Protein AF-A0A2P6JNN9-F1 (afdb_monomer_lite)

Structure (mmCIF, N/CA/C/O backbone):
data_AF-A0A2P6JNN9-F1
#
_entry.id   AF-A0A2P6JNN9-F1
#
loop_
_atom_site.group_PDB
_atom_site.id
_atom_site.type_symbol
_atom_site.label_atom_id
_atom_site.label_alt_id
_atom_site.label_comp_id
_atom_site.label_asym_id
_atom_site.label_entity_id
_atom_site.label_seq_id
_atom_site.pdbx_PDB_ins_code
_atom_site.Cartn_x
_atom_site.Cartn_y
_atom_site.Cartn_z
_atom_site.occupancy
_atom_site.B_iso_or_equiv
_atom_site.auth_seq_id
_atom_site.auth_comp_id
_atom_site.auth_asym_id
_atom_site.auth_atom_id
_atom_site.pdbx_PDB_model_num
ATOM 1 N N . MET A 1 1 ? -47.547 -8.391 40.149 1.00 33.44 1 MET A N 1
ATOM 2 C CA . MET A 1 1 ? -46.169 -7.853 40.088 1.00 33.44 1 MET A CA 1
ATOM 3 C C . MET A 1 1 ? -45.454 -8.478 38.900 1.00 33.44 1 MET A C 1
ATOM 5 O O . MET A 1 1 ? -45.162 -9.667 38.930 1.00 33.44 1 MET A O 1
ATOM 9 N N . ALA A 1 2 ? -45.255 -7.718 37.823 1.00 30.28 2 ALA A N 1
ATOM 10 C CA . ALA A 1 2 ? -44.566 -8.211 36.635 1.00 30.28 2 ALA A CA 1
ATOM 11 C C . ALA A 1 2 ? -43.059 -8.310 36.922 1.00 30.28 2 ALA A C 1
ATOM 13 O O . ALA A 1 2 ? -42.412 -7.308 37.224 1.00 30.28 2 ALA A O 1
ATOM 14 N N . LYS A 1 3 ? -42.498 -9.523 36.851 1.00 33.41 3 LYS A N 1
ATOM 15 C CA . LYS A 1 3 ? -41.046 -9.739 36.829 1.00 33.41 3 LYS A CA 1
ATOM 16 C C . LYS A 1 3 ? -40.495 -9.063 35.572 1.00 33.41 3 LYS A C 1
ATOM 18 O O . LYS A 1 3 ? -40.621 -9.603 34.477 1.00 33.41 3 LYS A O 1
ATOM 23 N N . SER A 1 4 ? -39.880 -7.894 35.734 1.00 34.44 4 SER A N 1
ATOM 24 C CA . SER A 1 4 ? -38.994 -7.295 34.734 1.00 34.44 4 SER A CA 1
ATOM 25 C C . SER A 1 4 ? -37.812 -8.245 34.526 1.00 34.44 4 SER A C 1
ATOM 27 O O . SER A 1 4 ? -36.807 -8.171 35.234 1.00 34.44 4 SER A O 1
ATOM 29 N N . SER A 1 5 ? -37.953 -9.181 33.589 1.00 34.19 5 SER A N 1
ATOM 30 C CA . SER A 1 5 ? -36.844 -9.976 33.074 1.00 34.19 5 SER A CA 1
ATOM 31 C C . SER A 1 5 ? -35.925 -9.024 32.310 1.00 34.19 5 SER A C 1
ATOM 33 O O . SER A 1 5 ? -36.151 -8.723 31.139 1.00 34.19 5 SER A O 1
ATOM 35 N N . SER A 1 6 ? -34.922 -8.469 32.992 1.00 41.97 6 SER A N 1
ATOM 36 C CA . SER A 1 6 ? -33.860 -7.735 32.317 1.00 41.97 6 SER A CA 1
ATOM 37 C C . SER A 1 6 ? -33.066 -8.751 31.500 1.00 41.97 6 SER A C 1
ATOM 39 O O . SER A 1 6 ? -32.291 -9.546 32.033 1.00 41.97 6 SER A O 1
ATOM 41 N N . ARG A 1 7 ? -33.288 -8.768 30.181 1.00 53.59 7 ARG A N 1
ATOM 42 C CA . ARG A 1 7 ? -32.424 -9.492 29.242 1.00 53.59 7 ARG A CA 1
ATOM 43 C C . ARG A 1 7 ? -31.004 -8.992 29.471 1.00 53.59 7 ARG A C 1
ATOM 45 O O . ARG A 1 7 ? -30.673 -7.854 29.147 1.00 53.59 7 ARG A O 1
ATOM 52 N N . SER A 1 8 ? -30.180 -9.813 30.108 1.00 59.59 8 SER A N 1
ATOM 53 C CA . SER A 1 8 ? -28.822 -9.417 30.432 1.00 59.59 8 SER A CA 1
ATOM 54 C C . SER A 1 8 ? -28.034 -9.362 29.114 1.00 59.59 8 SER A C 1
ATOM 56 O O . SER A 1 8 ? -27.819 -10.399 28.497 1.00 59.59 8 SER A O 1
ATOM 58 N N . ILE A 1 9 ? -27.653 -8.157 28.678 1.00 65.38 9 ILE A N 1
ATOM 59 C CA . ILE A 1 9 ? -26.865 -7.901 27.456 1.00 65.38 9 ILE A CA 1
ATOM 60 C C . ILE A 1 9 ? -25.624 -8.806 27.422 1.00 65.38 9 ILE A C 1
ATOM 62 O O . ILE A 1 9 ? -24.766 -8.651 28.272 1.00 65.38 9 ILE A O 1
ATOM 66 N N . THR A 1 10 ? -25.457 -9.737 26.494 1.00 75.19 10 THR A N 1
ATOM 67 C CA . THR A 1 10 ? -24.252 -10.593 26.493 1.00 75.19 10 THR A CA 1
ATOM 68 C C . THR A 1 10 ? -23.025 -9.855 25.943 1.00 75.19 10 THR A C 1
ATOM 70 O O . THR A 1 10 ? -23.150 -8.852 25.242 1.00 75.19 10 THR A O 1
ATOM 73 N N . THR A 1 11 ? -21.815 -10.343 26.236 1.00 70.69 11 THR A N 1
ATOM 74 C CA . THR A 1 11 ? -20.576 -9.803 25.640 1.00 70.69 11 THR A CA 1
ATOM 75 C C . THR A 1 11 ? -20.617 -9.872 24.113 1.00 70.69 11 THR A C 1
ATOM 77 O O . THR A 1 11 ? -20.179 -8.936 23.453 1.00 70.69 11 THR A O 1
ATOM 80 N N . ASP A 1 12 ? -21.199 -10.932 23.548 1.00 71.75 12 ASP A N 1
ATOM 81 C CA . ASP A 1 12 ? -21.342 -11.080 22.098 1.00 71.75 12 ASP A CA 1
ATOM 82 C C . ASP A 1 12 ? -22.319 -10.059 21.504 1.00 71.75 12 ASP A C 1
ATOM 84 O O . ASP A 1 12 ? -22.040 -9.510 20.445 1.00 71.75 12 ASP A O 1
ATOM 88 N N . GLN A 1 13 ? -23.396 -9.702 22.214 1.00 79.00 13 GLN A N 1
ATOM 89 C CA . GLN A 1 13 ? -24.282 -8.605 21.803 1.00 79.00 13 GLN A CA 1
ATOM 90 C C . GLN A 1 13 ? -23.580 -7.244 21.850 1.00 79.00 13 GLN A C 1
ATOM 92 O O . GLN A 1 13 ? -23.802 -6.411 20.976 1.00 79.00 13 GLN A O 1
ATOM 97 N N . VAL A 1 14 ? -22.713 -7.011 22.844 1.00 73.38 14 VAL A N 1
ATOM 98 C CA . VAL A 1 14 ? -21.871 -5.802 22.883 1.00 73.38 14 VAL A CA 1
ATOM 99 C C . VAL A 1 14 ? -20.899 -5.793 21.708 1.00 73.38 14 VAL A C 1
ATOM 101 O O . VAL A 1 14 ? -20.724 -4.754 21.087 1.00 73.38 14 VAL A O 1
ATOM 104 N N . LEU A 1 15 ? -20.274 -6.928 21.387 1.00 71.75 15 LEU A N 1
ATOM 105 C CA . LEU A 1 15 ? -19.343 -7.040 20.263 1.00 71.75 15 LEU A CA 1
ATOM 106 C C . LEU A 1 15 ? -20.030 -6.836 18.911 1.00 71.75 15 LEU A C 1
ATOM 108 O O . LEU A 1 15 ? -19.455 -6.169 18.054 1.00 71.75 15 LEU A O 1
ATOM 112 N N . ASP A 1 16 ? -21.242 -7.362 18.740 1.00 76.00 16 ASP A N 1
ATOM 113 C CA . ASP A 1 16 ? -22.047 -7.188 17.530 1.00 76.00 16 ASP A CA 1
ATOM 114 C C . ASP A 1 16 ? -22.515 -5.732 17.374 1.00 76.00 16 ASP A C 1
ATOM 116 O O . ASP A 1 16 ? -22.272 -5.097 16.347 1.00 76.00 16 ASP A O 1
ATOM 120 N N . ALA A 1 17 ? -23.046 -5.128 18.442 1.00 75.44 17 ALA A N 1
ATOM 121 C CA . ALA A 1 17 ? -23.410 -3.710 18.451 1.00 75.44 17 ALA A CA 1
ATOM 122 C C . ALA A 1 17 ? -22.192 -2.780 18.272 1.00 75.44 17 ALA A C 1
ATOM 124 O O . ALA A 1 17 ? -22.306 -1.696 17.702 1.00 75.44 17 ALA A O 1
ATOM 125 N N . ALA A 1 18 ? -21.013 -3.203 18.735 1.00 71.38 18 ALA A N 1
ATOM 126 C CA . ALA A 1 18 ? -19.758 -2.466 18.626 1.00 71.38 18 ALA A CA 1
ATOM 127 C C . ALA A 1 18 ? -18.887 -2.915 17.446 1.00 71.38 18 ALA A C 1
ATOM 129 O O . ALA A 1 18 ? -17.691 -2.605 17.426 1.00 71.38 18 ALA A O 1
ATOM 130 N N . LYS A 1 19 ? -19.437 -3.638 16.462 1.00 74.50 19 LYS A N 1
ATOM 131 C CA . LYS A 1 19 ? -18.677 -4.220 15.344 1.00 74.50 19 LYS A CA 1
ATOM 132 C C . LYS A 1 19 ? -17.782 -3.194 14.640 1.00 74.50 19 LYS A C 1
ATOM 134 O O . LYS A 1 19 ? -16.609 -3.485 14.406 1.00 74.50 19 LYS A O 1
ATOM 139 N N . TYR A 1 20 ? -18.290 -1.979 14.428 1.00 76.69 20 TYR A N 1
ATOM 140 C CA . TYR A 1 20 ? -17.591 -0.875 13.751 1.00 76.69 20 TYR A CA 1
ATOM 141 C C . TYR A 1 20 ? -16.754 0.036 14.661 1.00 76.69 20 TYR A C 1
ATOM 143 O O . TYR A 1 20 ? -16.040 0.898 14.163 1.00 76.69 20 TYR A O 1
ATOM 151 N N . LEU A 1 21 ? -16.835 -0.130 15.981 1.00 80.62 21 LEU A N 1
ATOM 152 C CA . LEU A 1 21 ? -16.037 0.649 16.934 1.00 80.62 21 LEU A CA 1
ATOM 153 C C . LEU A 1 21 ? -14.609 0.101 17.021 1.00 80.62 21 LEU A C 1
ATOM 155 O O . LEU A 1 21 ? -14.387 -1.032 16.643 1.00 80.62 21 LEU A O 1
ATOM 159 N N . SER A 1 22 ? -13.637 0.832 17.543 1.00 83.19 22 SER A N 1
ATOM 160 C CA . SER A 1 22 ? -12.294 0.316 17.861 1.00 83.19 22 SER A CA 1
ATOM 161 C C . SER A 1 22 ? -12.178 -0.092 19.336 1.00 83.19 22 SER A C 1
ATOM 163 O O . SER A 1 22 ? -13.051 0.214 20.158 1.00 83.19 22 SER A O 1
ATOM 165 N N . SER A 1 23 ? -11.080 -0.745 19.729 1.00 87.00 23 SER A N 1
ATOM 166 C CA . SER A 1 23 ? -10.766 -0.934 21.156 1.00 87.00 23 SER A CA 1
ATOM 167 C C . SER A 1 23 ? -10.636 0.399 21.916 1.00 87.00 23 SER A C 1
ATOM 169 O O . SER A 1 23 ? -10.962 0.470 23.106 1.00 87.00 23 SER A O 1
ATOM 171 N N . GLN A 1 24 ? -10.239 1.482 21.240 1.00 85.31 24 GLN A N 1
ATOM 172 C CA . GLN A 1 24 ? -10.168 2.825 21.818 1.00 85.31 24 GLN A CA 1
ATOM 173 C C . GLN A 1 24 ? -11.561 3.419 22.079 1.00 85.31 24 GLN A C 1
ATOM 175 O O . GLN A 1 24 ? -11.790 3.996 23.146 1.00 85.31 24 GLN A O 1
ATOM 180 N N . ASP A 1 25 ? -12.513 3.216 21.172 1.00 86.62 25 ASP A N 1
ATOM 181 C CA . ASP A 1 25 ? -13.902 3.648 21.368 1.00 86.62 25 ASP A CA 1
ATOM 182 C C . ASP A 1 25 ? -14.547 2.912 22.547 1.00 86.62 25 ASP A C 1
ATOM 184 O O . ASP A 1 25 ? -15.162 3.529 23.422 1.00 86.62 25 ASP A O 1
ATOM 188 N N . LEU A 1 26 ? -14.313 1.599 22.647 1.00 87.81 26 LEU A N 1
ATOM 189 C CA . LEU A 1 26 ? -14.768 0.794 23.782 1.00 87.81 26 LEU A CA 1
ATOM 190 C C . LEU A 1 26 ? -14.141 1.252 25.105 1.00 87.81 26 LEU A C 1
ATOM 192 O O . LEU A 1 26 ? -14.814 1.259 26.136 1.00 87.81 26 LEU A O 1
ATOM 196 N N . ARG A 1 27 ? -12.879 1.700 25.093 1.00 89.12 27 ARG A N 1
ATOM 197 C CA . ARG A 1 27 ? -12.225 2.302 26.266 1.00 89.12 27 ARG A CA 1
ATOM 198 C C . ARG A 1 27 ? -12.903 3.608 26.692 1.00 89.12 27 ARG A C 1
ATOM 200 O O . ARG A 1 27 ? -13.081 3.829 27.890 1.00 89.12 27 ARG A O 1
ATOM 207 N N . SER A 1 28 ? -13.301 4.451 25.740 1.00 88.12 28 SER A N 1
ATOM 208 C CA . SER A 1 28 ? -14.052 5.683 26.019 1.00 88.12 28 SER A CA 1
ATOM 209 C C . SER A 1 28 ? -15.414 5.375 26.655 1.00 88.12 28 SER A C 1
ATOM 211 O O . SER A 1 28 ? -15.760 5.941 27.695 1.00 88.12 28 SER A O 1
ATOM 213 N N . MET A 1 29 ? -16.149 4.400 26.106 1.00 87.94 29 MET A N 1
ATOM 214 C CA . MET A 1 29 ? -17.422 3.934 26.675 1.00 87.94 29 MET A CA 1
ATOM 215 C C . MET A 1 29 ? -17.249 3.359 28.087 1.00 87.94 29 MET A C 1
ATOM 217 O O . MET A 1 29 ? -18.005 3.718 28.991 1.00 87.94 29 MET A O 1
ATOM 221 N N . GLN A 1 30 ? -16.218 2.534 28.300 1.00 91.19 30 GLN A N 1
ATOM 222 C CA . GLN A 1 30 ? -15.873 1.986 29.615 1.00 91.19 30 GLN A CA 1
ATOM 223 C C . GLN A 1 30 ? -15.619 3.103 30.642 1.00 91.19 30 GLN A C 1
ATOM 225 O O . GLN A 1 30 ? -16.099 3.043 31.775 1.00 91.19 30 GLN A O 1
ATOM 230 N N . SER A 1 31 ? -14.886 4.153 30.253 1.00 91.38 31 SER A N 1
ATOM 231 C CA . SER A 1 31 ? -14.606 5.291 31.135 1.00 91.38 31 SER A CA 1
ATOM 232 C C . SER A 1 31 ? -15.885 6.011 31.559 1.00 91.38 31 SER A C 1
ATOM 234 O O . SER A 1 31 ? -16.052 6.300 32.741 1.00 91.38 31 SER A O 1
ATOM 236 N N . ARG A 1 32 ? -16.806 6.266 30.618 1.00 90.62 32 ARG A N 1
ATOM 237 C CA . ARG A 1 32 ? -18.088 6.929 30.909 1.00 90.62 32 ARG A CA 1
ATOM 238 C C . ARG A 1 32 ? -18.934 6.106 31.874 1.00 90.62 32 ARG A C 1
ATOM 240 O O . ARG A 1 32 ? -19.372 6.633 32.888 1.00 90.62 32 ARG A O 1
ATOM 247 N N . LEU A 1 33 ? -19.088 4.808 31.612 1.00 90.38 33 LEU A N 1
ATOM 248 C CA . LEU A 1 33 ? -19.858 3.913 32.482 1.00 90.38 33 LEU A CA 1
ATOM 249 C C . LEU A 1 33 ? -19.239 3.780 33.872 1.00 90.38 33 LEU A C 1
ATOM 251 O O . LEU A 1 33 ? -19.961 3.749 34.863 1.00 90.38 33 LEU A O 1
ATOM 255 N N . THR A 1 34 ? -17.909 3.757 33.962 1.00 91.50 34 THR A N 1
ATOM 256 C CA . THR A 1 34 ? -17.210 3.749 35.253 1.00 91.50 34 THR A CA 1
ATOM 257 C C . THR A 1 34 ? -17.521 5.012 36.060 1.00 91.50 34 THR A C 1
ATOM 259 O O . THR A 1 34 ? -17.803 4.916 37.253 1.00 91.50 34 THR A O 1
ATOM 262 N N . THR A 1 35 ? -17.498 6.190 35.429 1.00 93.19 35 THR A N 1
ATOM 263 C CA . THR A 1 35 ? -17.861 7.454 36.086 1.00 93.19 35 THR A CA 1
ATOM 264 C C . THR A 1 35 ? -19.328 7.459 36.508 1.00 93.19 35 THR A C 1
ATOM 266 O O . THR A 1 35 ? -19.614 7.701 37.676 1.00 93.19 35 THR A O 1
ATOM 269 N N . THR A 1 36 ? -20.247 7.091 35.612 1.00 90.62 36 THR A N 1
ATOM 270 C CA . THR A 1 36 ? -21.686 7.042 35.911 1.00 90.62 36 THR A CA 1
ATOM 271 C C . THR A 1 36 ? -22.008 6.070 37.047 1.00 90.62 36 THR A C 1
ATOM 273 O O . THR A 1 36 ? -22.783 6.406 37.938 1.00 90.62 36 THR A O 1
ATOM 276 N N . GLY A 1 37 ? -21.392 4.884 37.068 1.00 89.75 37 GLY A N 1
ATOM 277 C CA . GLY A 1 37 ? -21.564 3.922 38.158 1.00 89.75 37 GLY A CA 1
ATOM 278 C C . GLY A 1 37 ? -21.127 4.503 39.505 1.00 89.75 37 GLY A C 1
ATOM 279 O O . GLY A 1 37 ? -21.865 4.410 40.484 1.00 89.75 37 GLY A O 1
ATOM 280 N N . LYS A 1 38 ? -19.969 5.180 39.540 1.00 88.81 38 LYS A N 1
ATOM 281 C CA . LYS A 1 38 ? -19.472 5.867 40.744 1.00 88.81 38 LYS A CA 1
ATOM 282 C C . LYS A 1 38 ? -20.388 7.005 41.190 1.00 88.81 38 LYS A C 1
ATOM 284 O O . LYS A 1 38 ? -20.625 7.150 42.384 1.00 88.81 38 LYS A O 1
ATOM 289 N N . GLU A 1 39 ? -20.897 7.808 40.260 1.00 90.06 39 GLU A N 1
ATOM 290 C CA . GLU A 1 39 ? -21.805 8.918 40.564 1.00 90.06 39 GLU A CA 1
ATOM 291 C C . GLU A 1 39 ? -23.139 8.424 41.131 1.00 90.06 39 GLU A C 1
ATOM 293 O O . GLU A 1 39 ? -23.599 8.960 42.137 1.00 90.06 39 GLU A O 1
ATOM 298 N N . LEU A 1 40 ? -23.718 7.359 40.565 1.00 88.06 40 LEU A N 1
ATOM 299 C CA . LEU A 1 40 ? -24.948 6.741 41.074 1.00 88.06 40 LEU A CA 1
ATOM 300 C C . LEU A 1 40 ? -24.767 6.173 42.488 1.00 88.06 40 LEU A C 1
ATOM 302 O O . LEU A 1 40 ? -25.602 6.422 43.359 1.00 88.06 40 LEU A O 1
ATOM 306 N N . SER A 1 41 ? -23.657 5.473 42.746 1.00 85.62 41 SER A N 1
ATOM 307 C CA . SER A 1 41 ? -23.311 5.011 44.097 1.00 85.62 41 SER A CA 1
ATOM 308 C C . SER A 1 41 ? -23.129 6.184 45.065 1.00 85.62 41 SER A C 1
ATOM 310 O O . SER A 1 41 ? -23.685 6.179 46.161 1.00 85.62 41 SER A O 1
ATOM 312 N N . LYS A 1 42 ? -22.430 7.243 44.642 1.00 86.94 42 LYS A N 1
ATOM 313 C CA . LYS A 1 42 ? -22.202 8.440 45.464 1.00 86.94 42 LYS A CA 1
ATOM 314 C C . LYS A 1 42 ? -23.499 9.190 45.782 1.00 86.94 42 LYS A C 1
ATOM 316 O O . LYS A 1 42 ? -23.645 9.704 46.891 1.00 86.94 42 LYS A O 1
ATOM 321 N N . LEU A 1 43 ? -24.450 9.249 44.848 1.00 84.62 43 LEU A N 1
ATOM 322 C CA . LEU A 1 43 ? -25.774 9.830 45.090 1.00 84.62 43 LEU A CA 1
ATOM 323 C C . LEU A 1 43 ? -26.536 9.057 46.172 1.00 84.62 43 LEU A C 1
ATOM 325 O O . LEU A 1 43 ? -27.147 9.693 47.032 1.00 84.62 43 LEU A O 1
ATOM 329 N N . ALA A 1 44 ? -26.434 7.724 46.171 1.00 79.69 44 ALA A N 1
ATOM 330 C CA . ALA A 1 44 ? -27.059 6.861 47.171 1.00 79.69 44 ALA A CA 1
ATOM 331 C C . ALA A 1 44 ? -26.383 6.931 48.555 1.00 79.69 44 ALA A C 1
ATOM 333 O O . ALA A 1 44 ? -27.064 6.795 49.570 1.00 79.69 44 ALA A O 1
ATOM 334 N N . GLU A 1 45 ? -25.063 7.141 48.612 1.00 78.00 45 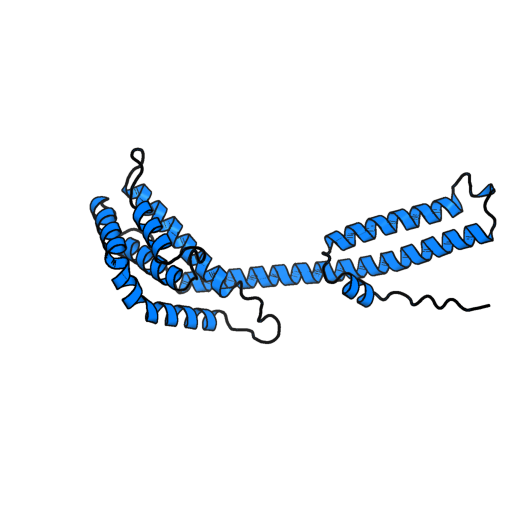GLU A N 1
ATOM 335 C CA . GLU A 1 45 ? -24.276 6.996 49.848 1.00 78.00 45 GLU A CA 1
ATOM 336 C C . GLU A 1 45 ? -23.859 8.325 50.496 1.00 78.00 45 GLU A C 1
ATOM 338 O O . GLU A 1 45 ? -23.869 8.445 51.720 1.00 78.00 45 GLU A O 1
ATOM 343 N N . THR A 1 46 ? -23.487 9.340 49.713 1.00 68.81 46 THR A N 1
ATOM 344 C CA . THR A 1 46 ? -22.673 10.469 50.214 1.00 68.81 46 THR A CA 1
ATOM 345 C C . THR A 1 46 ? -23.253 11.854 49.927 1.00 68.81 46 THR A C 1
ATOM 347 O O . THR A 1 46 ? -22.671 12.859 50.331 1.00 68.81 46 THR A O 1
ATOM 350 N N . SER A 1 47 ? -24.373 11.952 49.211 1.00 63.00 47 SER A N 1
ATOM 351 C CA . SER A 1 47 ? -24.947 13.249 48.840 1.00 63.00 47 SER A CA 1
ATOM 352 C C . SER A 1 47 ? -25.727 13.897 49.996 1.00 63.00 47 SER A C 1
ATOM 354 O O . SER A 1 47 ? -26.318 13.212 50.831 1.00 63.00 47 SER A O 1
ATOM 356 N N . SER A 1 48 ? -25.801 15.232 50.018 1.00 67.88 48 SER A N 1
ATOM 357 C CA . SER A 1 48 ? -26.743 15.993 50.861 1.00 67.88 48 SER A CA 1
ATOM 358 C C . SER A 1 48 ? -28.205 15.564 50.647 1.00 67.88 48 SER A C 1
ATOM 360 O O . SER A 1 48 ? -29.034 15.729 51.541 1.00 67.88 48 SER A O 1
ATOM 362 N N . LEU A 1 49 ? -28.496 14.940 49.500 1.00 65.81 49 LEU A N 1
ATOM 363 C CA . LEU A 1 49 ? -29.786 14.353 49.141 1.00 65.81 49 LEU A CA 1
ATOM 364 C C . LEU A 1 49 ? -30.043 12.994 49.815 1.00 65.81 49 LEU A C 1
ATOM 366 O O . LEU A 1 49 ? -31.196 12.607 49.936 1.00 65.81 49 LEU A O 1
ATOM 370 N N . ASN A 1 50 ? -29.031 12.283 50.331 1.00 68.75 50 ASN A N 1
ATOM 371 C CA . ASN A 1 50 ? -29.206 10.981 51.003 1.00 68.75 50 ASN A CA 1
ATOM 372 C C . ASN A 1 50 ? -30.197 11.059 52.190 1.00 68.75 50 ASN A C 1
ATOM 374 O O . ASN A 1 50 ? -30.921 10.108 52.477 1.00 68.75 50 ASN A O 1
ATOM 378 N N . ARG A 1 51 ? -30.282 12.215 52.863 1.00 71.94 51 ARG A N 1
ATOM 379 C CA . ARG A 1 51 ? -31.256 12.459 53.945 1.00 71.94 51 ARG A CA 1
ATOM 380 C C . ARG A 1 51 ? -32.685 12.719 53.452 1.00 71.94 51 ARG A C 1
ATOM 382 O O . ARG A 1 51 ? -33.609 12.610 54.245 1.00 71.94 51 ARG A O 1
ATOM 389 N N . LEU A 1 52 ? -32.844 13.076 52.179 1.00 79.06 52 LEU A N 1
ATOM 390 C CA . LEU A 1 52 ? -34.124 13.387 51.536 1.00 79.06 52 LEU A CA 1
ATOM 391 C C . LEU A 1 52 ? -34.684 12.201 50.742 1.00 79.06 52 LEU A C 1
ATOM 393 O O . LEU A 1 52 ? -35.873 12.175 50.451 1.00 79.06 52 LEU A O 1
ATOM 397 N N . LEU A 1 53 ? -33.834 11.228 50.405 1.00 80.19 53 LEU A N 1
ATOM 398 C CA . LEU A 1 53 ? -34.227 10.023 49.687 1.00 80.19 53 LEU A CA 1
ATOM 399 C C . LEU A 1 53 ? -34.792 8.971 50.647 1.00 80.19 53 LEU A C 1
ATOM 401 O O . LEU A 1 53 ? -34.190 8.643 51.676 1.00 80.19 53 LEU A O 1
ATOM 405 N N . SER A 1 54 ? -35.913 8.381 50.255 1.00 84.31 54 SER A N 1
ATOM 406 C CA . SER A 1 54 ? -36.464 7.173 50.857 1.00 84.31 54 SER A CA 1
ATOM 407 C C . SER A 1 54 ? -35.526 5.975 50.664 1.00 84.31 54 SER A C 1
ATOM 409 O O . SER A 1 54 ? -34.659 5.942 49.785 1.00 84.31 54 SER A O 1
ATOM 411 N N . ASN A 1 55 ? -35.717 4.936 51.478 1.00 83.56 55 ASN A N 1
ATOM 412 C CA . ASN A 1 55 ? -34.957 3.691 51.337 1.00 83.56 55 ASN A CA 1
ATOM 413 C C . ASN A 1 55 ? -35.178 3.028 49.966 1.00 83.56 55 ASN A C 1
ATOM 415 O O . ASN A 1 55 ? -34.266 2.394 49.435 1.00 83.56 55 ASN A O 1
ATOM 419 N N . GLU A 1 56 ? -36.361 3.201 49.373 1.00 85.62 56 GLU A N 1
ATOM 420 C CA . GLU A 1 56 ? -36.677 2.665 48.051 1.00 85.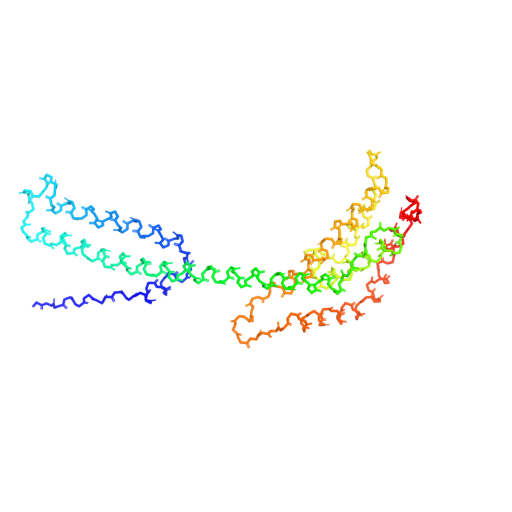62 56 GLU A CA 1
ATOM 421 C C . GLU A 1 56 ? -35.899 3.389 46.943 1.00 85.62 56 GLU A C 1
ATOM 423 O O . GLU A 1 56 ? -35.290 2.734 46.095 1.00 85.62 56 GLU A O 1
ATOM 428 N N . GLU A 1 57 ? -35.811 4.721 46.991 1.00 84.25 57 GLU A N 1
ATOM 429 C CA . GLU A 1 57 ? -35.030 5.509 46.027 1.00 84.25 57 GLU A CA 1
ATOM 430 C C . GLU A 1 57 ? -33.529 5.192 46.105 1.00 84.25 57 GLU A C 1
ATOM 432 O O . GLU A 1 57 ? -32.869 5.039 45.073 1.00 84.25 57 GLU A O 1
ATOM 437 N N . LYS A 1 58 ? -32.987 4.986 47.314 1.00 83.75 58 LYS A N 1
ATOM 438 C CA . LYS A 1 58 ? -31.594 4.533 47.500 1.00 83.75 58 LYS A CA 1
ATOM 439 C C . LYS A 1 58 ? -31.358 3.162 46.875 1.00 83.75 58 LYS A C 1
ATOM 441 O O . LYS A 1 58 ? -30.377 2.972 46.156 1.00 83.75 58 LYS A O 1
ATOM 446 N N . ALA A 1 59 ? -32.279 2.222 47.089 1.00 85.12 59 ALA A N 1
ATOM 447 C CA . ALA A 1 59 ? -32.204 0.895 46.490 1.00 85.12 59 ALA A CA 1
ATOM 448 C C . ALA A 1 59 ? -32.323 0.941 44.954 1.00 85.12 59 ALA A C 1
ATOM 450 O O . ALA A 1 59 ? -31.729 0.116 44.259 1.00 85.12 59 ALA A O 1
ATOM 451 N N . VAL A 1 60 ? -33.071 1.895 44.387 1.00 89.25 60 VAL A N 1
ATOM 452 C CA . VAL A 1 60 ? -33.114 2.122 42.931 1.00 89.25 60 VAL A CA 1
ATOM 453 C C . VAL A 1 60 ? -31.768 2.633 42.414 1.00 89.25 60 VAL A C 1
ATOM 455 O O . VAL A 1 60 ? -31.247 2.052 41.463 1.00 89.25 60 VAL A O 1
ATOM 458 N N . LEU A 1 61 ? -31.165 3.642 43.051 1.00 87.50 61 LEU A N 1
ATOM 459 C CA . LEU A 1 61 ? -29.854 4.177 42.652 1.00 87.50 61 LEU A CA 1
ATOM 460 C C . LEU A 1 61 ? -28.745 3.119 42.727 1.00 87.50 61 LEU A C 1
ATOM 462 O O . LEU A 1 61 ? -27.953 2.984 41.794 1.00 87.50 61 LEU A O 1
ATOM 466 N N . GLN A 1 62 ? -28.729 2.309 43.788 1.00 86.31 62 GLN A N 1
ATOM 467 C CA . GLN A 1 62 ? -27.776 1.206 43.937 1.00 86.31 62 GLN A CA 1
ATOM 468 C C . GLN A 1 62 ? -27.981 0.115 42.879 1.00 86.31 62 GLN A C 1
ATOM 470 O O . GLN A 1 62 ? -27.012 -0.369 42.291 1.00 86.31 62 GLN A O 1
ATOM 475 N N . ARG A 1 63 ? -29.236 -0.250 42.574 1.00 86.50 63 ARG A N 1
ATOM 476 C CA . ARG A 1 63 ? -29.535 -1.191 41.482 1.00 86.50 63 ARG A CA 1
ATOM 477 C C . ARG A 1 63 ? -29.105 -0.633 40.128 1.00 86.50 63 ARG A C 1
ATOM 479 O O . ARG A 1 63 ? -28.504 -1.368 39.349 1.00 86.50 63 ARG A O 1
ATOM 486 N N . ALA A 1 64 ? -29.348 0.650 39.862 1.00 86.12 64 ALA A N 1
ATOM 487 C CA . ALA A 1 64 ? -28.903 1.311 38.638 1.00 86.12 64 ALA A CA 1
ATOM 488 C C . ALA A 1 64 ? -27.370 1.293 38.513 1.00 86.12 64 ALA A C 1
ATOM 490 O O . ALA A 1 64 ? -26.852 0.903 37.466 1.00 86.12 64 ALA A O 1
ATOM 491 N N . ALA A 1 65 ? -26.642 1.604 39.592 1.00 87.81 65 ALA A N 1
ATOM 492 C CA . ALA A 1 65 ? -25.184 1.483 39.636 1.00 87.81 65 ALA A CA 1
ATOM 493 C C . ALA A 1 65 ? -24.720 0.041 39.349 1.00 87.81 65 ALA A C 1
ATOM 495 O O . ALA A 1 65 ? -23.801 -0.171 38.558 1.00 87.81 65 ALA A O 1
ATOM 496 N N . GLY A 1 66 ? -25.394 -0.965 39.919 1.00 86.25 66 GLY A N 1
ATOM 497 C CA . GLY A 1 66 ? -25.120 -2.384 39.662 1.00 86.25 66 GLY A CA 1
ATOM 498 C C . GLY A 1 66 ? -25.312 -2.792 38.196 1.00 86.25 66 GLY A C 1
ATOM 499 O O . GLY A 1 66 ? -24.470 -3.494 37.628 1.00 86.25 66 GLY A O 1
ATOM 500 N N . VAL A 1 67 ? -26.378 -2.308 37.548 1.00 85.88 67 VAL A N 1
ATOM 501 C CA . VAL A 1 67 ? -26.620 -2.522 36.110 1.00 85.88 67 VAL A CA 1
ATOM 502 C C . VAL A 1 67 ? -25.513 -1.872 35.280 1.00 85.88 67 VAL A C 1
ATOM 504 O O . VAL A 1 67 ? -24.934 -2.534 34.417 1.00 85.88 67 VAL A O 1
ATOM 507 N N . VAL A 1 68 ? -25.166 -0.614 35.570 1.00 87.12 68 VAL A N 1
ATOM 508 C CA . VAL A 1 68 ? -24.088 0.114 34.879 1.00 87.12 68 VAL A CA 1
ATOM 509 C C . VAL A 1 68 ? -22.754 -0.622 35.015 1.00 87.12 68 VAL A C 1
ATOM 511 O O . VAL A 1 68 ? -22.071 -0.836 34.014 1.00 87.12 68 VAL A O 1
ATOM 514 N N . ASN A 1 69 ? -22.412 -1.093 36.215 1.00 86.50 69 ASN A N 1
ATOM 515 C CA . ASN A 1 69 ? -21.185 -1.852 36.461 1.00 86.50 69 ASN A CA 1
ATOM 516 C C . ASN A 1 69 ? -21.168 -3.199 35.718 1.00 86.50 69 ASN A C 1
ATOM 518 O O . ASN A 1 69 ? -20.134 -3.592 35.178 1.00 86.50 69 ASN A O 1
ATOM 522 N N . THR A 1 70 ? -22.314 -3.877 35.620 1.00 86.19 70 THR A N 1
ATOM 523 C CA . THR A 1 70 ? -22.444 -5.134 34.861 1.00 86.19 70 THR A CA 1
ATOM 524 C C . THR A 1 70 ? -22.217 -4.913 33.364 1.00 86.19 70 THR A C 1
ATOM 526 O O . THR A 1 70 ? -21.494 -5.673 32.717 1.00 86.19 70 THR A O 1
ATOM 529 N N . VAL A 1 71 ? -22.799 -3.851 32.799 1.00 85.25 71 VAL A N 1
ATOM 530 C CA . VAL A 1 71 ? -22.577 -3.467 31.394 1.00 85.25 71 VAL A CA 1
ATOM 531 C C . VAL A 1 71 ? -21.119 -3.053 31.170 1.00 85.25 71 VAL A C 1
ATOM 533 O O . VAL A 1 71 ? -20.509 -3.457 30.180 1.00 85.25 71 VAL A O 1
ATOM 536 N N . ASN A 1 72 ? -20.526 -2.326 32.120 1.00 87.81 72 ASN A N 1
ATOM 537 C CA . ASN A 1 72 ? -19.125 -1.914 32.072 1.00 87.81 72 ASN A CA 1
ATOM 538 C C . ASN A 1 72 ? -18.163 -3.112 32.020 1.00 87.81 72 ASN A C 1
ATOM 540 O O . ASN A 1 72 ? -17.243 -3.124 31.204 1.00 87.81 72 ASN A O 1
ATOM 544 N N . ALA A 1 73 ? -18.397 -4.151 32.830 1.00 86.31 73 ALA A N 1
ATOM 545 C CA . ALA A 1 73 ? -17.593 -5.375 32.809 1.00 86.31 73 ALA A CA 1
ATOM 546 C C . ALA A 1 73 ? -17.643 -6.081 31.441 1.00 86.31 73 ALA A C 1
ATOM 548 O O . ALA A 1 73 ? -16.628 -6.554 30.932 1.00 86.31 73 ALA A O 1
ATOM 549 N N . ARG A 1 74 ? -18.811 -6.094 30.789 1.00 84.62 74 ARG A N 1
ATOM 550 C CA . ARG A 1 74 ? -18.988 -6.690 29.454 1.00 84.62 74 ARG A CA 1
ATOM 551 C C . ARG A 1 74 ? -18.282 -5.889 28.365 1.00 84.62 74 ARG A C 1
ATOM 553 O O . ARG A 1 74 ? -17.639 -6.476 27.500 1.00 84.62 74 ARG A O 1
ATOM 560 N N . ILE A 1 75 ? -18.333 -4.560 28.445 1.00 86.44 75 ILE A N 1
ATOM 561 C CA . ILE A 1 75 ? -17.560 -3.678 27.561 1.00 86.44 75 ILE A CA 1
ATOM 562 C C . ILE A 1 75 ? -16.056 -3.851 27.788 1.00 86.44 75 ILE A C 1
ATOM 564 O O . ILE A 1 75 ? -15.303 -3.861 26.818 1.00 86.44 75 ILE A O 1
ATOM 568 N N . ALA A 1 76 ? -15.606 -4.055 29.030 1.00 87.44 76 ALA A N 1
ATOM 569 C CA . ALA A 1 76 ? -14.203 -4.341 29.319 1.00 87.44 76 ALA A CA 1
ATOM 570 C C . ALA A 1 76 ? -13.736 -5.641 28.638 1.00 87.44 76 ALA A C 1
ATOM 572 O O . ALA A 1 76 ? -12.717 -5.628 27.946 1.00 87.44 76 ALA A O 1
ATOM 573 N N . HIS A 1 77 ? -14.518 -6.721 28.732 1.00 86.88 77 HIS A N 1
ATOM 574 C CA . HIS A 1 77 ? -14.226 -7.969 28.019 1.00 86.88 77 HIS A CA 1
ATOM 575 C C . HIS A 1 77 ? -14.258 -7.806 26.493 1.00 86.88 77 HIS A C 1
ATOM 577 O O . HIS A 1 77 ? -13.368 -8.302 25.797 1.00 86.88 77 HIS A O 1
ATOM 583 N N . ALA A 1 78 ? -15.252 -7.090 25.959 1.00 84.19 78 ALA A N 1
ATOM 584 C CA . ALA A 1 78 ? -15.344 -6.808 24.529 1.00 84.19 78 ALA A CA 1
ATOM 585 C C . ALA A 1 78 ? -14.120 -6.020 24.033 1.00 84.19 78 ALA A C 1
ATOM 587 O O . ALA A 1 78 ? -13.532 -6.368 23.011 1.00 84.19 78 ALA A O 1
ATOM 588 N N . LYS A 1 79 ? -13.685 -5.012 24.798 1.00 90.06 79 LYS A N 1
ATOM 589 C CA . LYS A 1 79 ? -12.483 -4.214 24.533 1.00 90.06 79 LYS A CA 1
ATOM 590 C C . LYS A 1 79 ? -11.230 -5.083 24.482 1.00 90.06 79 LYS A C 1
ATOM 592 O O . LYS A 1 79 ? -10.454 -4.950 23.544 1.00 90.06 79 LYS A O 1
ATOM 597 N N . GLU A 1 80 ? -11.028 -5.971 25.453 1.00 90.50 80 GLU A N 1
ATOM 598 C CA . GLU A 1 80 ? -9.856 -6.860 25.496 1.00 90.50 80 GLU A CA 1
ATOM 599 C C . GLU A 1 80 ? -9.821 -7.847 24.328 1.00 90.50 80 GLU A C 1
ATOM 601 O O . GLU A 1 80 ? -8.762 -8.094 23.750 1.00 90.50 80 GLU A O 1
ATOM 606 N N . LYS A 1 81 ? -10.972 -8.423 23.957 1.00 88.75 81 LYS A N 1
ATOM 607 C CA . LYS A 1 81 ? -11.071 -9.275 22.764 1.00 88.75 81 LYS A CA 1
ATOM 608 C C . LYS A 1 81 ? -10.745 -8.470 21.506 1.00 88.75 81 LYS A C 1
ATOM 610 O O . LYS A 1 81 ? -9.878 -8.868 20.737 1.00 88.75 81 LYS A O 1
ATOM 615 N N . LYS A 1 82 ? -11.344 -7.287 21.369 1.00 85.06 82 LYS A N 1
ATOM 616 C CA . LYS A 1 82 ? -11.140 -6.406 20.221 1.00 85.06 82 LYS A CA 1
ATOM 617 C C . LYS A 1 82 ? -9.696 -5.934 20.077 1.00 85.06 82 LYS A C 1
ATOM 619 O O . LYS A 1 82 ? -9.144 -6.008 18.990 1.00 85.06 82 LYS A O 1
ATOM 624 N N . GLN A 1 83 ? -9.056 -5.546 21.176 1.00 90.19 83 GLN A N 1
ATOM 625 C CA . GLN A 1 83 ? -7.646 -5.160 21.191 1.00 90.19 83 GLN A CA 1
ATOM 626 C C . GLN A 1 83 ? -6.734 -6.310 20.737 1.00 90.19 83 GLN A C 1
ATOM 628 O O . GLN A 1 83 ? -5.775 -6.090 19.998 1.00 90.19 83 GLN A O 1
ATOM 633 N N . ARG A 1 84 ? -7.017 -7.548 21.168 1.00 88.12 84 ARG A N 1
ATOM 634 C CA . ARG A 1 84 ? -6.266 -8.731 20.719 1.00 88.12 84 ARG A CA 1
ATOM 635 C C . ARG A 1 84 ? -6.472 -9.001 19.232 1.00 88.12 84 ARG A C 1
ATOM 637 O O . ARG A 1 84 ? -5.493 -9.269 18.540 1.00 88.12 84 ARG A O 1
ATOM 644 N N . ASP A 1 85 ? -7.706 -8.896 18.750 1.00 85.19 85 ASP A N 1
ATOM 645 C CA . ASP A 1 85 ? -8.034 -9.108 17.340 1.00 85.19 85 ASP A CA 1
ATOM 646 C C . ASP A 1 85 ? -7.397 -8.035 16.446 1.00 85.19 85 ASP A C 1
ATOM 648 O O . ASP A 1 85 ? -6.778 -8.370 15.439 1.00 85.19 85 ASP A O 1
ATOM 652 N N . GLU A 1 86 ? -7.469 -6.761 16.838 1.00 87.88 86 GLU A N 1
ATOM 653 C CA . GLU A 1 86 ? -6.799 -5.641 16.165 1.00 87.88 86 GLU A CA 1
ATOM 654 C C . GLU A 1 86 ? -5.284 -5.868 16.093 1.00 87.88 86 GLU A C 1
ATOM 656 O O . GLU A 1 86 ? -4.711 -5.835 15.005 1.00 87.88 86 GLU A O 1
ATOM 661 N N . LYS A 1 87 ? -4.642 -6.211 17.220 1.00 88.62 87 LYS A N 1
ATOM 662 C CA . LYS A 1 87 ? -3.201 -6.505 17.262 1.00 88.62 87 LYS A CA 1
ATOM 663 C C . LYS A 1 87 ? -2.829 -7.699 16.381 1.00 88.62 87 LYS A C 1
ATOM 665 O O . LYS A 1 87 ? -1.795 -7.676 15.718 1.00 88.62 87 LYS A O 1
ATOM 670 N N . ARG A 1 88 ? -3.652 -8.753 16.370 1.00 86.00 88 ARG A N 1
ATOM 671 C CA . ARG A 1 88 ? -3.435 -9.934 15.523 1.00 86.00 88 ARG A CA 1
ATOM 672 C C . ARG A 1 88 ? -3.549 -9.578 14.042 1.00 86.00 88 ARG A C 1
ATOM 674 O O . ARG A 1 88 ? -2.706 -10.015 13.265 1.00 86.00 88 ARG A O 1
ATOM 681 N N . ARG A 1 89 ? -4.553 -8.784 13.657 1.00 85.00 89 ARG A N 1
ATOM 682 C CA . ARG A 1 89 ? -4.724 -8.306 12.276 1.00 85.00 89 ARG A CA 1
ATOM 683 C C . ARG A 1 89 ? -3.561 -7.427 11.844 1.00 85.00 89 ARG A C 1
ATOM 685 O O . ARG A 1 89 ? -3.022 -7.647 10.770 1.00 85.00 89 ARG A O 1
ATOM 692 N N . GLU A 1 90 ? -3.129 -6.497 12.692 1.00 87.06 90 GLU A N 1
ATOM 693 C CA . GLU A 1 90 ? -1.976 -5.640 12.408 1.00 87.06 90 GLU A CA 1
ATOM 694 C C . GLU A 1 90 ? -0.688 -6.461 12.240 1.00 87.06 90 GLU A C 1
ATOM 696 O O . GLU A 1 90 ? 0.086 -6.221 11.316 1.00 87.06 90 GLU A O 1
ATOM 701 N N . ALA A 1 91 ? -0.464 -7.463 13.095 1.00 87.38 91 ALA A N 1
ATOM 702 C CA . ALA A 1 91 ? 0.685 -8.356 12.973 1.00 87.38 91 ALA A CA 1
ATOM 703 C C . ALA A 1 91 ? 0.639 -9.188 11.679 1.00 87.38 91 ALA A C 1
ATOM 705 O O . ALA A 1 91 ? 1.651 -9.288 10.989 1.00 87.38 91 ALA A O 1
ATOM 706 N N . ALA A 1 92 ? -0.526 -9.743 11.328 1.00 85.25 92 ALA A N 1
ATOM 707 C CA . ALA A 1 92 ? -0.713 -10.494 10.087 1.00 85.25 92 ALA A CA 1
ATOM 708 C C . ALA A 1 92 ? -0.510 -9.609 8.847 1.00 85.25 92 ALA A C 1
ATOM 710 O O . ALA A 1 92 ? 0.174 -10.011 7.910 1.00 85.25 92 ALA A O 1
ATOM 711 N N . PHE A 1 93 ? -1.036 -8.383 8.873 1.00 85.06 93 PHE A N 1
ATOM 712 C CA . PHE A 1 93 ? -0.839 -7.385 7.826 1.00 85.06 93 PHE A CA 1
ATOM 713 C C . PHE A 1 93 ? 0.648 -7.054 7.640 1.00 85.06 93 PHE A C 1
ATOM 715 O O . PHE A 1 93 ? 1.172 -7.166 6.535 1.00 85.06 93 PHE A O 1
ATOM 722 N N . LYS A 1 94 ? 1.371 -6.747 8.728 1.00 88.75 94 LYS A N 1
ATOM 723 C CA . LYS A 1 94 ? 2.819 -6.473 8.680 1.00 88.75 94 LYS A CA 1
ATOM 724 C C . LYS A 1 94 ? 3.627 -7.664 8.168 1.00 88.75 94 LYS A C 1
ATOM 726 O O . LYS A 1 94 ? 4.550 -7.468 7.383 1.00 88.75 94 LYS A O 1
ATOM 731 N N . ALA A 1 95 ? 3.291 -8.881 8.598 1.00 88.75 95 ALA A N 1
ATOM 732 C CA . ALA A 1 95 ? 3.953 -10.094 8.125 1.00 88.75 95 ALA A CA 1
ATOM 733 C C . ALA A 1 95 ? 3.744 -10.292 6.616 1.00 88.75 95 ALA A C 1
ATOM 735 O O . ALA A 1 95 ? 4.711 -10.540 5.898 1.00 88.75 95 ALA A O 1
ATOM 736 N N . ARG A 1 96 ? 2.513 -10.089 6.128 1.00 88.19 96 ARG A N 1
ATOM 737 C CA . ARG A 1 96 ? 2.180 -10.177 4.701 1.00 88.19 96 ARG A CA 1
ATOM 738 C C . ARG A 1 96 ? 2.930 -9.134 3.869 1.00 88.19 96 ARG A C 1
ATOM 740 O O . ARG A 1 96 ? 3.510 -9.491 2.851 1.00 88.19 96 ARG A O 1
ATOM 747 N N . HIS A 1 97 ? 2.976 -7.878 4.314 1.00 90.75 97 HIS A N 1
ATOM 748 C CA . HIS A 1 97 ? 3.758 -6.830 3.644 1.00 90.75 97 HIS A CA 1
ATOM 749 C C . HIS A 1 97 ? 5.255 -7.149 3.617 1.00 90.75 97 HIS A C 1
ATOM 751 O O . HIS A 1 97 ? 5.903 -7.000 2.585 1.00 90.75 97 HIS A O 1
ATOM 757 N N . ALA A 1 98 ? 5.815 -7.646 4.723 1.00 91.62 98 ALA A N 1
ATOM 758 C CA . ALA A 1 98 ? 7.222 -8.036 4.774 1.00 91.62 98 ALA A CA 1
ATOM 759 C C . ALA A 1 98 ? 7.546 -9.181 3.796 1.00 91.62 98 ALA A C 1
ATOM 761 O O . ALA A 1 98 ? 8.582 -9.149 3.129 1.00 91.62 98 ALA A O 1
ATOM 762 N N . GLU A 1 99 ? 6.661 -10.172 3.683 1.00 91.75 99 GLU A N 1
ATOM 763 C CA . GLU A 1 99 ? 6.802 -11.274 2.730 1.00 91.75 99 GLU A CA 1
ATOM 764 C C . GLU A 1 99 ? 6.666 -10.795 1.277 1.00 91.75 99 GLU A C 1
ATOM 766 O O . GLU A 1 99 ? 7.531 -11.090 0.451 1.00 91.75 99 GLU A O 1
ATOM 771 N N . ALA A 1 100 ? 5.655 -9.974 0.981 1.00 92.06 100 ALA A N 1
ATOM 772 C CA . ALA A 1 100 ? 5.462 -9.363 -0.332 1.00 92.06 100 ALA A CA 1
ATOM 773 C C . ALA A 1 100 ? 6.677 -8.524 -0.751 1.00 92.06 100 ALA A C 1
ATOM 775 O O . ALA A 1 100 ? 7.162 -8.646 -1.874 1.00 92.06 100 ALA A O 1
ATOM 776 N N . ARG A 1 101 ? 7.232 -7.731 0.172 1.00 92.81 101 ARG A N 1
ATOM 777 C CA . ARG A 1 101 ? 8.442 -6.937 -0.059 1.00 92.81 101 ARG A CA 1
ATOM 778 C C . ARG A 1 101 ? 9.653 -7.810 -0.369 1.00 92.81 101 ARG A C 1
ATOM 780 O O . ARG A 1 101 ? 10.431 -7.486 -1.265 1.00 92.81 101 ARG A O 1
ATOM 787 N N . LYS A 1 102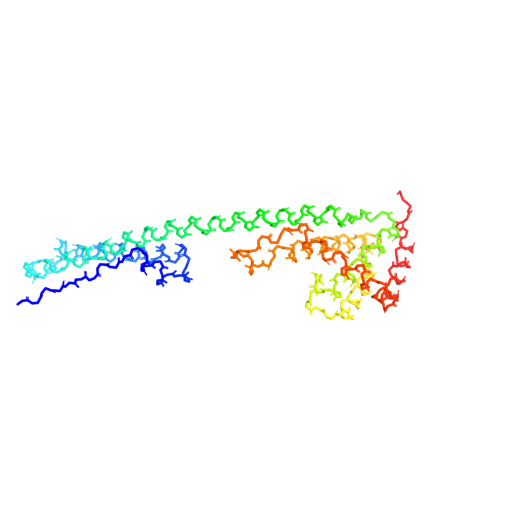 ? 9.828 -8.914 0.365 1.00 92.88 102 LYS A N 1
ATOM 788 C CA . LYS A 1 102 ? 10.911 -9.875 0.118 1.00 92.88 102 LYS A CA 1
ATOM 789 C C . LYS A 1 102 ? 10.793 -10.478 -1.283 1.00 92.88 102 LYS A C 1
ATOM 791 O O . LYS A 1 102 ? 11.789 -10.518 -1.999 1.00 92.88 102 LYS A O 1
ATOM 796 N N . LEU A 1 103 ? 9.592 -10.893 -1.678 1.00 92.44 103 LEU A N 1
ATOM 797 C CA . LEU A 1 103 ? 9.321 -11.429 -3.012 1.00 92.44 103 LEU A CA 1
ATOM 798 C C . LEU A 1 103 ? 9.545 -10.377 -4.110 1.00 92.44 103 LEU A C 1
ATOM 800 O O . LEU A 1 103 ? 10.199 -10.662 -5.113 1.00 92.44 103 LEU A O 1
ATOM 804 N N . ALA A 1 104 ? 9.088 -9.140 -3.899 1.00 91.88 104 ALA A N 1
ATOM 805 C CA . ALA A 1 104 ? 9.319 -8.032 -4.824 1.00 91.88 104 ALA A CA 1
ATOM 806 C C . ALA A 1 104 ? 10.820 -7.787 -5.052 1.00 91.88 104 ALA A C 1
ATOM 808 O O . ALA A 1 104 ? 11.252 -7.675 -6.195 1.00 91.88 104 ALA A O 1
ATOM 809 N N . LEU A 1 105 ? 11.628 -7.778 -3.986 1.00 91.38 105 LEU A N 1
ATOM 810 C CA . LEU A 1 105 ? 13.086 -7.621 -4.077 1.00 91.38 105 LEU A CA 1
ATOM 811 C C . LEU A 1 105 ? 13.776 -8.770 -4.826 1.00 91.38 105 LEU A C 1
ATOM 813 O O . LEU A 1 105 ? 14.785 -8.542 -5.488 1.00 91.38 105 LEU A O 1
ATOM 817 N N . GLN A 1 106 ? 13.256 -9.994 -4.718 1.00 91.19 106 GLN A N 1
ATOM 818 C CA . GLN A 1 106 ? 13.813 -11.164 -5.402 1.00 91.19 106 GLN A CA 1
ATOM 819 C C . GLN A 1 106 ? 13.539 -11.148 -6.910 1.00 91.19 106 GLN A C 1
ATOM 821 O O . GLN A 1 106 ? 14.407 -11.537 -7.686 1.00 91.19 106 GLN A O 1
ATOM 826 N N . HIS A 1 107 ? 12.352 -10.697 -7.326 1.00 87.25 107 HIS A N 1
ATOM 827 C CA . HIS A 1 107 ? 11.915 -10.749 -8.727 1.00 87.25 107 HIS A CA 1
ATOM 828 C C . HIS A 1 107 ? 12.103 -9.443 -9.498 1.00 87.25 107 HIS A C 1
ATOM 830 O O . HIS A 1 107 ? 12.191 -9.460 -10.723 1.00 87.25 107 HIS A O 1
ATOM 836 N N . PHE A 1 108 ? 12.219 -8.323 -8.792 1.00 85.62 108 PHE A N 1
ATOM 837 C CA . PHE A 1 108 ? 12.590 -7.033 -9.357 1.00 85.62 108 PHE A CA 1
ATOM 838 C C . PHE A 1 108 ? 13.910 -6.574 -8.728 1.00 85.62 108 PHE A C 1
ATOM 840 O O . PHE A 1 108 ? 13.915 -5.592 -7.978 1.00 85.62 108 PHE A O 1
ATOM 847 N N . PRO A 1 109 ? 15.040 -7.264 -9.001 1.00 75.69 109 PRO A N 1
ATOM 848 C CA . PRO A 1 109 ? 16.356 -6.814 -8.576 1.00 75.69 109 PRO A CA 1
ATOM 849 C C . PRO A 1 109 ? 16.735 -5.591 -9.412 1.00 75.69 109 PRO A C 1
ATOM 851 O O . PRO A 1 109 ? 17.470 -5.679 -10.393 1.00 75.69 109 PRO A O 1
ATOM 854 N N . LEU A 1 110 ? 16.165 -4.439 -9.061 1.00 78.50 110 LEU A N 1
ATOM 855 C CA . LEU A 1 110 ? 16.444 -3.195 -9.754 1.00 78.50 110 LEU A CA 1
ATOM 856 C C . LEU A 1 110 ? 17.912 -2.851 -9.501 1.00 78.50 110 LEU A C 1
ATOM 858 O O . LEU A 1 110 ? 18.300 -2.674 -8.340 1.00 78.50 110 LEU A O 1
ATOM 862 N N . PRO A 1 111 ? 18.739 -2.817 -10.556 1.00 68.75 111 PRO A N 1
ATOM 863 C CA . PRO A 1 111 ? 20.168 -2.654 -10.394 1.00 68.75 111 PRO A CA 1
ATOM 864 C C . PRO A 1 111 ? 20.477 -1.301 -9.739 1.00 68.75 111 PRO A C 1
ATOM 866 O O . PRO A 1 111 ? 19.746 -0.324 -9.955 1.00 68.75 111 PRO A O 1
ATOM 869 N N . PRO A 1 112 ? 21.569 -1.197 -8.956 1.00 72.88 112 PRO A N 1
ATOM 870 C CA . PRO A 1 112 ? 22.142 0.113 -8.687 1.00 72.88 112 PRO A CA 1
ATOM 871 C C . PRO A 1 112 ? 22.430 0.768 -10.040 1.00 72.88 112 PRO A C 1
ATOM 873 O O . PRO A 1 112 ? 22.974 0.124 -10.926 1.00 72.88 112 PRO A O 1
ATOM 876 N N . VAL A 1 113 ? 21.996 2.012 -10.232 1.00 75.88 113 VAL A N 1
ATOM 877 C CA . VAL A 1 113 ? 22.115 2.692 -11.528 1.00 75.88 113 VAL A CA 1
ATOM 878 C C . VAL A 1 113 ? 23.555 3.148 -11.723 1.00 75.88 113 VAL A C 1
ATOM 880 O O . VAL A 1 113 ? 23.906 4.287 -11.400 1.00 75.88 113 VAL A O 1
ATOM 883 N N . ASN A 1 114 ? 24.367 2.227 -12.231 1.00 80.94 114 ASN A N 1
ATOM 884 C CA . ASN A 1 114 ? 25.784 2.425 -12.509 1.00 80.94 114 ASN A CA 1
ATOM 885 C C . ASN A 1 114 ? 26.073 2.420 -14.016 1.00 80.94 114 ASN A C 1
ATOM 887 O O . ASN A 1 114 ? 27.188 2.724 -14.416 1.00 80.94 114 ASN A O 1
ATOM 891 N N . SER A 1 115 ? 25.080 2.083 -14.843 1.00 87.31 115 SER A N 1
ATOM 892 C CA . SER A 1 115 ? 25.167 2.154 -16.299 1.00 87.31 115 SER A CA 1
ATOM 893 C C . SER A 1 115 ? 23.892 2.730 -16.916 1.00 87.31 115 SER A C 1
ATOM 895 O O . SER A 1 115 ? 22.828 2.794 -16.281 1.00 87.31 115 SER A O 1
ATOM 897 N N . VAL A 1 116 ? 23.994 3.126 -18.186 1.00 90.12 116 VAL A N 1
ATOM 898 C CA . VAL A 1 116 ? 22.859 3.609 -18.982 1.00 90.12 116 VAL A CA 1
ATOM 899 C C . VAL A 1 116 ? 21.800 2.515 -19.116 1.00 90.12 116 VAL A C 1
ATOM 901 O O . VAL A 1 116 ? 20.623 2.767 -18.876 1.00 90.12 116 VAL A O 1
ATOM 904 N N . GLU A 1 117 ? 22.208 1.284 -19.421 1.00 90.75 117 GLU A N 1
ATOM 905 C CA . GLU A 1 117 ? 21.318 0.137 -19.629 1.00 90.75 117 GLU A CA 1
ATOM 906 C C . GLU A 1 117 ? 20.512 -0.174 -18.367 1.00 90.75 117 GLU A C 1
ATOM 908 O O . GLU A 1 117 ? 19.301 -0.391 -18.432 1.00 90.75 117 GLU A O 1
ATOM 913 N N . GLN A 1 118 ? 21.171 -0.137 -17.206 1.00 90.62 118 GLN A N 1
ATOM 914 C CA . GLN A 1 118 ? 20.537 -0.339 -15.906 1.00 90.62 118 GLN A CA 1
ATOM 915 C C . GLN A 1 118 ? 19.505 0.752 -15.603 1.00 90.62 118 GLN A C 1
ATOM 917 O O . GLN A 1 118 ? 18.394 0.447 -15.166 1.00 90.62 118 GLN A O 1
ATOM 922 N N . GLY A 1 119 ? 19.840 2.019 -15.867 1.00 92.19 119 GLY A N 1
ATOM 923 C CA . GLY A 1 119 ? 18.904 3.132 -15.701 1.00 92.19 119 GLY A CA 1
ATOM 924 C C . GLY A 1 119 ? 17.700 3.034 -16.636 1.00 92.19 119 GLY A C 1
ATOM 925 O O . GLY A 1 119 ? 16.560 3.217 -16.207 1.00 92.19 119 GLY A O 1
ATOM 926 N N . VAL A 1 120 ? 17.933 2.677 -17.899 1.00 94.12 120 VAL A N 1
ATOM 927 C CA . VAL A 1 120 ? 16.874 2.495 -18.896 1.00 94.12 120 VAL A CA 1
ATOM 928 C C . VAL A 1 120 ? 15.956 1.324 -18.533 1.00 94.12 120 VAL A C 1
ATOM 930 O O . VAL A 1 120 ? 14.742 1.442 -18.704 1.00 94.12 120 VAL A O 1
ATOM 933 N N . GLU A 1 121 ? 16.471 0.225 -17.975 1.00 94.06 121 GLU A N 1
ATOM 934 C CA . GLU A 1 121 ? 15.613 -0.885 -17.541 1.00 94.06 121 GLU A CA 1
ATOM 935 C C . GLU A 1 121 ? 14.666 -0.476 -16.403 1.00 94.06 121 GLU A C 1
ATOM 937 O O . GLU A 1 121 ? 13.492 -0.845 -16.428 1.00 94.06 121 GLU A O 1
ATOM 942 N N . VAL A 1 122 ? 15.106 0.374 -15.465 1.00 95.31 122 VAL A N 1
ATOM 943 C CA . VAL A 1 122 ? 14.215 0.934 -14.429 1.00 95.31 122 VAL A CA 1
ATOM 944 C C . VAL A 1 122 ? 13.052 1.709 -15.064 1.00 95.31 122 VAL A C 1
ATOM 946 O O . VAL A 1 122 ? 11.904 1.555 -14.640 1.00 95.31 122 VAL A O 1
ATOM 949 N N . ILE A 1 123 ? 13.319 2.504 -16.106 1.00 96.19 123 ILE A N 1
ATOM 950 C CA . ILE A 1 123 ? 12.282 3.243 -16.845 1.00 96.19 123 ILE A CA 1
ATOM 951 C C . ILE A 1 123 ? 11.314 2.281 -17.544 1.00 96.19 123 ILE A C 1
ATOM 953 O O . ILE A 1 123 ? 10.098 2.446 -17.433 1.00 96.19 123 ILE A O 1
ATOM 957 N N . ARG A 1 124 ? 11.832 1.252 -18.225 1.00 96.19 124 ARG A N 1
ATOM 958 C CA . ARG A 1 124 ? 11.014 0.248 -18.925 1.00 96.19 124 ARG A CA 1
ATOM 959 C C . ARG A 1 124 ? 10.072 -0.477 -17.969 1.00 96.19 124 ARG A C 1
ATOM 961 O O . ARG A 1 124 ? 8.871 -0.542 -18.231 1.00 96.19 124 ARG A O 1
ATOM 968 N N . VAL A 1 125 ? 10.595 -0.966 -16.844 1.00 96.12 125 VAL A N 1
ATOM 969 C CA . VAL A 1 125 ? 9.796 -1.643 -15.812 1.00 96.12 125 VAL A CA 1
ATOM 970 C C . VAL A 1 125 ? 8.723 -0.707 -15.257 1.00 96.12 125 VAL A C 1
ATOM 972 O O . VAL A 1 125 ? 7.567 -1.111 -15.131 1.00 96.12 125 VAL A O 1
ATOM 975 N N . ALA A 1 126 ? 9.061 0.555 -14.975 1.00 96.38 126 ALA A N 1
ATOM 976 C CA . ALA A 1 126 ? 8.093 1.523 -14.468 1.00 96.38 126 ALA A CA 1
ATOM 977 C C . ALA A 1 126 ? 6.918 1.751 -15.431 1.00 96.38 126 ALA A C 1
ATOM 979 O O . ALA A 1 126 ? 5.766 1.763 -14.996 1.00 96.38 126 ALA A O 1
ATOM 980 N N . LEU A 1 127 ? 7.193 1.923 -16.727 1.00 97.38 127 LEU A N 1
ATOM 981 C CA . LEU A 1 127 ? 6.160 2.145 -17.745 1.00 97.38 127 LEU A CA 1
ATOM 982 C C . LEU A 1 127 ? 5.215 0.942 -17.859 1.00 97.38 127 LEU A C 1
ATOM 984 O O . LEU A 1 127 ? 3.995 1.115 -17.866 1.00 97.38 127 LEU A O 1
ATOM 988 N N . VAL A 1 128 ? 5.765 -0.276 -17.869 1.00 97.38 128 VAL A N 1
ATOM 989 C CA . VAL A 1 128 ? 4.981 -1.521 -17.911 1.00 97.38 128 VAL A CA 1
ATOM 990 C C . VAL A 1 128 ? 4.101 -1.665 -16.668 1.00 97.38 128 VAL A C 1
ATOM 992 O O . VAL A 1 128 ? 2.898 -1.899 -16.779 1.00 97.38 128 VAL A O 1
ATOM 995 N N . LEU A 1 129 ? 4.659 -1.467 -15.472 1.00 96.75 129 LEU A N 1
ATOM 996 C CA . LEU A 1 129 ? 3.891 -1.594 -14.232 1.00 96.75 129 LEU A CA 1
ATOM 997 C C . LEU A 1 129 ? 2.839 -0.491 -14.066 1.00 96.75 129 LEU A C 1
ATOM 999 O O . LEU A 1 129 ? 1.799 -0.730 -13.449 1.00 96.75 129 LEU A O 1
ATOM 1003 N N . ASN A 1 130 ? 3.060 0.702 -14.621 1.00 97.38 130 ASN A N 1
ATOM 1004 C CA . ASN A 1 130 ? 2.027 1.734 -14.648 1.00 97.38 130 ASN A CA 1
ATOM 1005 C C . ASN A 1 130 ? 0.885 1.382 -15.605 1.00 97.38 130 ASN A C 1
ATOM 1007 O O . ASN A 1 130 ? -0.278 1.555 -15.240 1.00 97.38 130 ASN A O 1
ATOM 1011 N N . HIS A 1 131 ? 1.198 0.832 -16.781 1.00 96.75 131 HIS A N 1
ATOM 1012 C CA . HIS A 1 131 ? 0.183 0.329 -17.704 1.00 96.75 131 HIS A CA 1
ATOM 1013 C C . HIS A 1 131 ? -0.717 -0.725 -17.036 1.00 96.75 131 HIS A C 1
ATOM 1015 O O . HIS A 1 131 ? -1.939 -0.658 -17.145 1.00 96.75 131 HIS A O 1
ATOM 1021 N N . LEU A 1 132 ? -0.126 -1.618 -16.234 1.00 95.44 132 LEU A N 1
ATOM 1022 C CA . LEU A 1 132 ? -0.850 -2.616 -15.438 1.00 95.44 132 LEU A CA 1
ATOM 1023 C C . LEU A 1 132 ? -1.530 -2.070 -14.172 1.00 95.44 132 LEU A C 1
ATOM 1025 O O . LEU A 1 132 ? -2.099 -2.848 -13.407 1.00 95.44 132 LEU A O 1
ATOM 1029 N N . LYS A 1 133 ? -1.470 -0.757 -13.922 1.00 94.62 133 LYS A N 1
ATOM 1030 C CA . LYS A 1 133 ? -2.027 -0.106 -12.724 1.00 94.62 133 LYS A CA 1
ATOM 1031 C C . LYS A 1 133 ? -1.449 -0.622 -11.402 1.00 94.62 133 LYS A C 1
ATOM 1033 O O . LYS A 1 133 ? -2.079 -0.494 -10.359 1.00 94.62 133 LYS A O 1
ATOM 1038 N N . VAL A 1 134 ? -0.222 -1.139 -11.435 1.00 94.06 134 VAL A N 1
ATOM 1039 C CA . VAL A 1 134 ? 0.556 -1.516 -10.245 1.00 94.06 134 VAL A CA 1
ATOM 1040 C C . VAL A 1 134 ? 1.355 -0.327 -9.722 1.00 94.06 134 VAL A C 1
ATOM 1042 O O . VAL A 1 134 ? 1.433 -0.095 -8.521 1.00 94.06 134 VAL A O 1
ATOM 1045 N N . LEU A 1 135 ? 1.913 0.479 -10.625 1.00 94.19 135 LEU A N 1
ATOM 1046 C CA . LEU A 1 135 ? 2.698 1.657 -10.271 1.00 94.19 135 LEU A CA 1
ATOM 1047 C C . LEU A 1 135 ? 1.926 2.937 -10.591 1.00 94.19 135 LEU A C 1
ATOM 1049 O O . LEU A 1 135 ? 1.527 3.149 -11.731 1.00 94.19 135 LEU A O 1
ATOM 1053 N N . HIS A 1 136 ? 1.763 3.831 -9.610 1.00 91.00 136 HIS A N 1
ATOM 1054 C CA . HIS A 1 136 ? 1.111 5.133 -9.810 1.00 91.00 136 HIS A CA 1
ATOM 1055 C C . HIS A 1 136 ? -0.234 5.035 -10.568 1.00 91.00 136 HIS A C 1
ATOM 1057 O O . HIS A 1 136 ? -0.484 5.775 -11.518 1.00 91.00 136 HIS A O 1
ATOM 1063 N N . TYR A 1 137 ? -1.093 4.103 -10.140 1.00 90.19 137 TYR A N 1
ATOM 1064 C CA . TYR A 1 137 ? -2.328 3.691 -10.826 1.00 90.19 137 TYR A CA 1
ATOM 1065 C C . TYR A 1 137 ? -3.293 4.834 -11.192 1.00 90.19 137 TYR A C 1
ATOM 1067 O O . TYR A 1 137 ? -4.070 4.716 -12.141 1.00 90.19 137 TYR A O 1
ATOM 1075 N N . PHE A 1 138 ? -3.230 5.938 -10.447 1.00 91.31 138 PHE A N 1
ATOM 1076 C CA . PHE A 1 138 ? -4.055 7.127 -10.632 1.00 91.31 138 PHE A CA 1
ATOM 1077 C C . PHE A 1 138 ? -3.727 7.925 -11.902 1.00 91.31 138 PHE A C 1
ATOM 1079 O O . PHE A 1 138 ? -4.583 8.674 -12.356 1.00 91.31 138 PHE A O 1
ATOM 1086 N N . TYR A 1 139 ? -2.538 7.761 -12.493 1.00 92.12 139 TYR A N 1
ATOM 1087 C CA . TYR A 1 139 ? -2.222 8.349 -13.797 1.00 92.12 139 TYR A CA 1
ATOM 1088 C C . TYR A 1 139 ? -2.647 7.425 -14.938 1.00 92.12 139 TYR A C 1
ATOM 1090 O O . TYR A 1 139 ? -2.520 6.196 -14.846 1.00 92.12 139 TYR A O 1
ATOM 1098 N N . SER A 1 140 ? -3.091 8.008 -16.051 1.00 94.06 140 SER A N 1
ATOM 1099 C CA . SER A 1 140 ? -3.104 7.294 -17.331 1.00 94.06 140 SER A CA 1
ATOM 1100 C C . SER A 1 140 ? -1.674 6.934 -17.764 1.00 94.06 140 SER A C 1
ATOM 1102 O O . SER A 1 140 ? -0.699 7.508 -17.269 1.00 94.06 140 SER A O 1
ATOM 1104 N N . THR A 1 141 ? -1.537 5.977 -18.687 1.00 93.00 141 THR A N 1
ATOM 1105 C CA . THR A 1 141 ? -0.219 5.582 -19.210 1.00 93.00 141 THR A CA 1
ATOM 1106 C C . THR A 1 141 ? 0.517 6.774 -19.824 1.00 93.00 141 THR A C 1
ATOM 1108 O O . THR A 1 141 ? 1.696 6.969 -19.539 1.00 93.00 141 THR A O 1
ATOM 1111 N N . ASP A 1 142 ? -0.190 7.630 -20.563 1.00 93.12 142 ASP A N 1
ATOM 1112 C CA . ASP A 1 142 ? 0.403 8.799 -21.218 1.00 93.12 142 ASP A CA 1
ATOM 1113 C C . ASP A 1 142 ? 0.758 9.911 -20.221 1.00 93.12 142 ASP A C 1
ATOM 1115 O O . ASP A 1 142 ? 1.819 10.527 -20.320 1.00 93.12 142 ASP A O 1
ATOM 1119 N N . GLU A 1 143 ? -0.077 10.148 -19.204 1.00 96.12 143 GLU A N 1
ATOM 1120 C CA . GLU A 1 143 ? 0.230 11.113 -18.139 1.00 96.12 143 GLU A CA 1
ATOM 1121 C C . GLU A 1 143 ? 1.475 10.705 -17.351 1.00 96.12 143 GLU A C 1
ATOM 1123 O O . GLU A 1 143 ? 2.329 11.541 -17.025 1.00 96.12 143 GLU A O 1
ATOM 1128 N N . PHE A 1 144 ? 1.585 9.412 -17.047 1.00 96.94 144 PHE A N 1
ATOM 1129 C CA . PHE A 1 144 ? 2.736 8.868 -16.352 1.00 96.94 144 PHE A CA 1
ATOM 1130 C C . PHE A 1 144 ? 3.997 8.935 -17.218 1.00 96.94 144 PHE A C 1
ATOM 1132 O O . PHE A 1 144 ? 5.036 9.403 -16.746 1.00 96.94 144 PHE A O 1
ATOM 1139 N N . ALA A 1 145 ? 3.896 8.559 -18.493 1.00 96.06 145 ALA A N 1
ATOM 1140 C CA . ALA A 1 145 ? 4.978 8.674 -19.460 1.00 96.06 145 ALA A CA 1
ATOM 1141 C C . ALA A 1 145 ? 5.456 10.126 -19.614 1.00 96.06 145 ALA A C 1
ATOM 1143 O O . ALA A 1 145 ? 6.655 10.394 -19.527 1.00 96.06 145 ALA A O 1
ATOM 1144 N N . ALA A 1 146 ? 4.540 11.092 -19.720 1.00 95.88 146 ALA A N 1
ATOM 1145 C CA . ALA A 1 146 ? 4.868 12.516 -19.762 1.00 95.88 146 ALA A CA 1
ATOM 1146 C C . ALA A 1 146 ? 5.551 12.994 -18.469 1.00 95.88 146 ALA A C 1
ATOM 1148 O O . ALA A 1 146 ? 6.475 13.811 -18.508 1.00 95.88 146 ALA A O 1
ATOM 1149 N N . LYS A 1 147 ? 5.137 12.481 -17.304 1.00 95.50 147 LYS A N 1
ATOM 1150 C CA . LYS A 1 147 ? 5.789 12.776 -16.021 1.00 95.50 147 LYS A CA 1
ATOM 1151 C C . LYS A 1 147 ? 7.220 12.238 -15.974 1.00 95.50 147 LYS A C 1
ATOM 1153 O O . LYS A 1 147 ? 8.118 12.994 -15.607 1.00 95.50 147 LYS A O 1
ATOM 1158 N N . ILE A 1 148 ? 7.432 10.983 -16.372 1.00 95.12 148 ILE A N 1
ATOM 1159 C CA . ILE A 1 148 ? 8.767 10.379 -16.485 1.00 95.12 148 ILE A CA 1
ATOM 1160 C C . ILE A 1 148 ? 9.622 11.159 -17.491 1.00 95.12 148 ILE A C 1
ATOM 1162 O O . ILE A 1 148 ? 10.769 11.486 -17.206 1.00 95.12 148 ILE A O 1
ATOM 1166 N N . SER A 1 149 ? 9.057 11.510 -18.644 1.00 95.19 149 SER A N 1
ATOM 1167 C CA . SER A 1 149 ? 9.710 12.296 -19.692 1.00 95.19 149 SER A CA 1
ATOM 1168 C C . SER A 1 149 ? 10.188 13.654 -19.166 1.00 95.19 149 SER A C 1
ATOM 1170 O O . SER A 1 149 ? 11.328 14.043 -19.397 1.00 95.19 149 SER A O 1
ATOM 1172 N N . ARG A 1 150 ? 9.369 14.357 -18.372 1.00 94.81 150 ARG A N 1
ATOM 1173 C CA . ARG A 1 150 ? 9.771 15.624 -17.738 1.00 94.81 150 ARG A CA 1
ATOM 1174 C C . ARG A 1 150 ? 10.875 15.447 -16.699 1.00 94.81 150 ARG A C 1
ATOM 1176 O O . ARG A 1 150 ? 11.765 16.290 -16.652 1.00 94.81 150 ARG A O 1
ATOM 1183 N N . ALA A 1 151 ? 10.841 14.371 -15.914 1.00 92.31 151 ALA A N 1
ATOM 1184 C CA . ALA A 1 151 ? 11.783 14.130 -14.820 1.00 92.31 151 ALA A CA 1
ATOM 1185 C C . ALA A 1 151 ? 13.248 13.948 -15.266 1.00 92.31 151 ALA A C 1
ATOM 1187 O O . ALA A 1 151 ? 14.135 14.043 -14.427 1.00 92.31 151 ALA A O 1
ATOM 1188 N N . ARG A 1 152 ? 13.523 13.745 -16.564 1.00 91.94 152 ARG A N 1
ATOM 1189 C CA . ARG A 1 152 ? 14.902 13.733 -17.086 1.00 91.94 152 ARG A CA 1
ATOM 1190 C C . ARG A 1 152 ? 15.547 15.123 -17.140 1.00 91.94 152 ARG A C 1
ATOM 1192 O O . ARG A 1 152 ? 16.762 15.232 -17.260 1.00 91.94 152 ARG A O 1
ATOM 1199 N N . HIS A 1 153 ? 14.751 16.194 -17.124 1.00 90.31 153 HIS A N 1
ATOM 1200 C CA . HIS A 1 153 ? 15.278 17.547 -17.274 1.00 90.31 153 HIS A CA 1
ATOM 1201 C C . HIS A 1 153 ? 15.787 18.053 -15.928 1.00 90.31 153 HIS A C 1
ATOM 1203 O O . HIS A 1 153 ? 15.017 18.298 -14.997 1.00 90.31 153 HIS A O 1
ATOM 1209 N N . THR A 1 154 ? 17.100 18.235 -15.849 1.00 83.69 154 THR A N 1
ATOM 1210 C CA . THR A 1 154 ? 17.758 18.711 -14.637 1.00 83.69 154 THR A CA 1
ATOM 1211 C C . THR A 1 154 ? 17.484 20.201 -14.418 1.00 83.69 154 THR A C 1
ATOM 1213 O O . THR A 1 154 ? 17.671 20.999 -15.337 1.00 83.69 154 THR A O 1
ATOM 1216 N N . PRO A 1 155 ? 17.076 20.625 -13.207 1.00 83.44 155 PRO A N 1
ATOM 1217 C CA . PRO A 1 155 ? 17.026 22.041 -12.854 1.00 83.44 155 PRO A CA 1
ATOM 1218 C C . PRO A 1 155 ? 18.401 22.707 -13.002 1.00 83.44 155 PRO A C 1
ATOM 1220 O O . PRO A 1 155 ? 19.406 22.108 -12.632 1.00 83.44 155 PRO A O 1
ATOM 1223 N N . ALA A 1 156 ? 18.450 23.965 -13.449 1.00 80.31 156 ALA A N 1
ATOM 1224 C CA . ALA A 1 156 ? 19.699 24.674 -13.776 1.00 80.31 156 ALA A CA 1
ATOM 1225 C C . ALA A 1 156 ? 20.749 24.737 -12.643 1.00 80.31 156 ALA A C 1
ATOM 1227 O O . ALA A 1 156 ? 21.919 24.994 -12.899 1.00 80.31 156 ALA A O 1
ATOM 1228 N N . ASN A 1 157 ? 20.348 24.513 -11.389 1.00 82.06 157 ASN A N 1
ATOM 1229 C CA . ASN A 1 157 ? 21.211 24.555 -10.208 1.00 82.06 157 ASN A CA 1
ATOM 1230 C C . ASN A 1 157 ? 21.670 23.173 -9.706 1.00 82.06 157 ASN A C 1
ATOM 1232 O O . ASN A 1 157 ? 22.128 23.069 -8.567 1.00 82.06 157 ASN A O 1
ATOM 1236 N N . ARG A 1 158 ? 21.491 22.100 -10.484 1.00 82.44 158 ARG A N 1
ATOM 1237 C CA . ARG A 1 158 ? 21.845 20.735 -10.073 1.00 82.44 158 ARG A CA 1
ATOM 1238 C C . ARG A 1 158 ? 22.792 20.074 -11.059 1.00 82.44 158 ARG A C 1
ATOM 1240 O O . ARG A 1 158 ? 22.678 20.261 -12.263 1.00 82.44 158 ARG A O 1
ATOM 1247 N N . ASP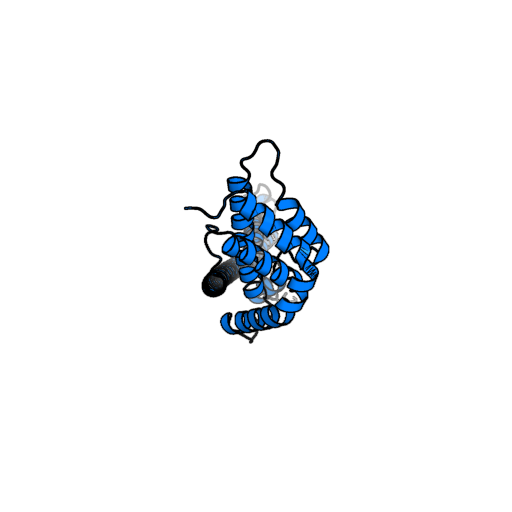 A 1 159 ? 23.667 19.237 -10.512 1.00 89.62 159 ASP A N 1
ATOM 1248 C CA . ASP A 1 159 ? 24.436 18.279 -11.296 1.00 89.62 159 ASP A CA 1
ATOM 1249 C C . ASP A 1 159 ? 23.494 17.280 -11.989 1.00 89.62 159 ASP A C 1
ATOM 1251 O O . ASP A 1 159 ? 22.622 16.680 -11.345 1.00 89.62 159 ASP A O 1
ATOM 1255 N N . VAL A 1 160 ? 23.676 17.118 -13.301 1.00 89.31 160 VAL A N 1
ATOM 1256 C CA . VAL A 1 160 ? 22.808 16.310 -14.168 1.00 89.31 160 VAL A CA 1
ATOM 1257 C C . VAL A 1 160 ? 22.885 14.839 -13.780 1.00 89.31 160 VAL A C 1
ATOM 1259 O O . VAL A 1 160 ? 21.855 14.221 -13.510 1.00 89.31 160 VAL A O 1
ATOM 1262 N N . ALA A 1 161 ? 24.093 14.284 -13.659 1.00 88.38 161 ALA A N 1
ATOM 1263 C CA . ALA A 1 161 ? 24.284 12.871 -13.343 1.00 88.38 161 ALA A CA 1
ATOM 1264 C C . ALA A 1 161 ? 23.677 12.507 -11.978 1.00 88.38 161 ALA A C 1
ATOM 1266 O O . ALA A 1 161 ? 22.936 11.528 -11.847 1.00 88.38 161 ALA A O 1
ATOM 1267 N N . SER A 1 162 ? 23.929 13.325 -10.955 1.00 88.56 162 SER A N 1
ATOM 1268 C CA . SER A 1 162 ? 23.370 13.134 -9.614 1.00 88.56 162 SER A CA 1
ATOM 1269 C C . SER A 1 162 ? 21.848 13.257 -9.592 1.00 88.56 162 SER A C 1
ATOM 1271 O O . SER A 1 162 ? 21.183 12.503 -8.874 1.00 88.56 162 SER A O 1
ATOM 1273 N N . HIS A 1 163 ? 21.276 14.181 -10.371 1.00 91.38 163 HIS A N 1
ATOM 1274 C CA . HIS A 1 163 ? 19.829 14.317 -10.488 1.00 91.38 163 HIS A CA 1
ATOM 1275 C C . HIS A 1 163 ? 19.199 13.067 -11.106 1.00 91.38 163 HIS A C 1
ATOM 1277 O O . HIS A 1 163 ? 18.325 12.471 -10.475 1.00 91.38 163 HIS A O 1
ATOM 1283 N N . LEU A 1 164 ? 19.687 12.627 -12.268 1.00 91.69 164 LEU A N 1
ATOM 1284 C CA . LEU A 1 164 ? 19.164 11.452 -12.968 1.00 91.69 164 LEU A CA 1
ATOM 1285 C C . LEU A 1 164 ? 19.266 10.187 -12.103 1.00 91.69 164 LEU A C 1
ATOM 1287 O O . LEU A 1 164 ? 18.278 9.469 -11.943 1.00 91.69 164 LEU A O 1
ATOM 1291 N N . ARG A 1 165 ? 20.414 9.954 -11.447 1.00 89.75 165 ARG A N 1
ATOM 1292 C CA . ARG A 1 165 ? 20.585 8.825 -10.508 1.00 89.75 165 ARG A CA 1
ATOM 1293 C C . ARG A 1 165 ? 19.579 8.872 -9.359 1.00 89.75 165 ARG A C 1
ATOM 1295 O O . ARG A 1 165 ? 19.068 7.831 -8.941 1.00 89.75 165 ARG A O 1
ATOM 1302 N N . ARG A 1 166 ? 19.287 10.062 -8.824 1.00 91.06 166 ARG A N 1
ATOM 1303 C CA . ARG A 1 166 ? 18.306 10.221 -7.745 1.00 91.06 166 ARG A CA 1
ATOM 1304 C C . ARG A 1 166 ? 16.890 9.920 -8.225 1.00 91.06 166 ARG A C 1
ATOM 1306 O O . ARG A 1 166 ? 16.176 9.216 -7.515 1.00 91.06 166 ARG A O 1
ATOM 1313 N N . GLU A 1 167 ? 16.490 10.426 -9.390 1.00 93.44 167 GLU A N 1
ATOM 1314 C CA . GLU A 1 167 ? 15.160 10.154 -9.952 1.00 93.44 167 GLU A CA 1
ATOM 1315 C C . GLU A 1 167 ? 14.973 8.658 -10.232 1.00 93.44 167 GLU A C 1
ATOM 1317 O O . GLU A 1 167 ? 13.952 8.085 -9.853 1.00 93.44 167 GLU A O 1
ATOM 1322 N N . LEU A 1 168 ? 15.990 7.989 -10.781 1.00 93.62 168 LEU A N 1
ATOM 1323 C CA . LEU A 1 168 ? 15.938 6.547 -11.021 1.00 93.62 168 LEU A CA 1
ATOM 1324 C C . LEU A 1 168 ? 15.898 5.737 -9.722 1.00 93.62 168 LEU A C 1
ATOM 1326 O O . LEU A 1 168 ? 15.112 4.799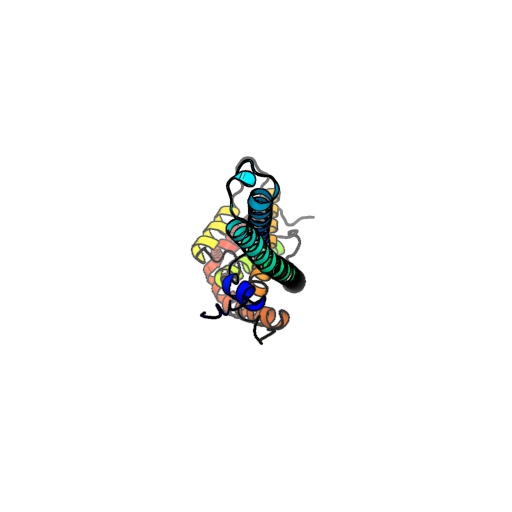 -9.613 1.00 93.62 168 LEU A O 1
ATOM 1330 N N . ARG A 1 169 ? 16.665 6.121 -8.692 1.00 92.06 169 ARG A N 1
ATOM 1331 C CA . ARG A 1 169 ? 16.589 5.481 -7.366 1.00 92.06 169 ARG A CA 1
ATOM 1332 C C . ARG A 1 169 ? 15.211 5.659 -6.730 1.00 92.06 169 ARG A C 1
ATOM 1334 O O . ARG A 1 169 ? 14.684 4.730 -6.119 1.00 92.06 169 ARG A O 1
ATOM 1341 N N . PHE A 1 170 ? 14.631 6.850 -6.859 1.00 92.50 170 PHE A N 1
ATOM 1342 C CA . PHE A 1 170 ? 13.277 7.116 -6.390 1.00 92.50 170 PHE A CA 1
ATOM 1343 C C . PHE A 1 170 ? 12.266 6.234 -7.125 1.00 92.50 170 PHE A C 1
ATOM 1345 O O . PHE A 1 170 ? 11.457 5.571 -6.479 1.00 92.50 170 PHE A O 1
ATOM 1352 N N . LEU A 1 171 ? 12.350 6.166 -8.454 1.00 94.25 171 LEU A N 1
ATOM 1353 C CA . LEU A 1 171 ? 11.467 5.343 -9.271 1.00 94.25 171 LEU A CA 1
ATOM 1354 C C . LEU A 1 171 ? 11.606 3.852 -8.945 1.00 94.25 171 LEU A C 1
ATOM 1356 O O . LEU A 1 171 ? 10.597 3.171 -8.789 1.00 94.25 171 LEU A O 1
ATOM 1360 N N . ALA A 1 172 ? 12.832 3.369 -8.743 1.00 93.38 172 ALA A N 1
ATOM 1361 C CA . ALA A 1 172 ? 13.095 1.994 -8.342 1.00 93.38 172 ALA A CA 1
ATOM 1362 C C . ALA A 1 172 ? 12.461 1.648 -6.987 1.00 93.38 172 ALA A C 1
ATOM 1364 O O . ALA A 1 172 ? 11.790 0.628 -6.840 1.00 93.38 172 ALA A O 1
ATOM 1365 N N . SER A 1 173 ? 12.585 2.547 -6.009 1.00 92.44 173 SER A N 1
ATOM 1366 C CA . SER A 1 173 ? 11.897 2.410 -4.721 1.00 92.44 173 SER A CA 1
ATOM 1367 C C . SER A 1 173 ? 10.370 2.368 -4.884 1.00 92.44 173 SER A C 1
ATOM 1369 O O . SER A 1 173 ? 9.695 1.574 -4.230 1.00 92.44 173 SER A O 1
ATOM 1371 N N . LYS A 1 174 ? 9.810 3.171 -5.800 1.00 94.69 174 LYS A N 1
ATOM 1372 C CA . LYS A 1 174 ? 8.368 3.170 -6.089 1.00 94.69 174 LYS A CA 1
ATOM 1373 C C . LYS A 1 174 ? 7.888 1.922 -6.816 1.00 94.69 174 LYS A C 1
ATOM 1375 O O . LYS A 1 174 ? 6.784 1.483 -6.521 1.00 94.69 174 LYS A O 1
ATOM 1380 N N . ILE A 1 175 ? 8.693 1.336 -7.700 1.00 95.12 175 ILE A N 1
ATOM 1381 C CA . ILE A 1 175 ? 8.400 0.028 -8.299 1.00 95.12 175 ILE A CA 1
ATOM 1382 C C . ILE A 1 175 ? 8.257 -1.023 -7.197 1.00 95.12 175 ILE A C 1
ATOM 1384 O O . ILE A 1 175 ? 7.233 -1.697 -7.139 1.00 95.12 175 ILE A O 1
ATOM 1388 N N . LEU A 1 176 ? 9.238 -1.116 -6.294 1.00 94.19 176 LEU A N 1
ATOM 1389 C CA . LEU A 1 176 ? 9.204 -2.090 -5.200 1.00 94.19 176 LEU A CA 1
ATOM 1390 C C . LEU A 1 176 ? 7.982 -1.891 -4.300 1.00 94.19 176 LEU A C 1
ATOM 1392 O O . LEU A 1 176 ? 7.306 -2.864 -3.985 1.00 94.19 176 LEU A O 1
ATOM 1396 N N . GLN A 1 177 ? 7.670 -0.641 -3.942 1.00 92.62 177 GLN A N 1
ATOM 1397 C CA . GLN A 1 177 ? 6.476 -0.336 -3.154 1.00 92.62 177 GLN A CA 1
ATOM 1398 C C . GLN A 1 177 ? 5.187 -0.702 -3.901 1.00 92.62 177 GLN A C 1
ATOM 1400 O O . GLN A 1 177 ? 4.315 -1.327 -3.323 1.00 92.62 177 GLN A O 1
ATOM 1405 N N . GLY A 1 178 ? 5.070 -0.362 -5.188 1.00 93.81 178 GLY A N 1
ATOM 1406 C CA . GLY A 1 178 ? 3.870 -0.668 -5.970 1.00 93.81 178 GLY A CA 1
ATOM 1407 C C . GLY A 1 178 ? 3.628 -2.170 -6.115 1.00 93.81 178 GLY A C 1
ATOM 1408 O O . GLY A 1 178 ? 2.489 -2.618 -6.033 1.00 93.81 178 GLY A O 1
ATOM 1409 N N . VAL A 1 179 ? 4.692 -2.962 -6.286 1.00 93.69 179 VAL A N 1
ATOM 1410 C CA . VAL A 1 179 ? 4.595 -4.430 -6.305 1.00 93.69 179 VAL A CA 1
ATOM 1411 C C . VAL A 1 179 ? 4.223 -4.968 -4.921 1.00 93.69 179 VAL A C 1
ATOM 1413 O O . VAL A 1 179 ? 3.346 -5.821 -4.832 1.00 93.69 179 VAL A O 1
ATOM 1416 N N . GLU A 1 180 ? 4.842 -4.462 -3.851 1.00 93.19 180 GLU A N 1
ATOM 1417 C CA . GLU A 1 180 ? 4.493 -4.816 -2.468 1.00 93.19 180 GLU A CA 1
ATOM 1418 C C . GLU A 1 180 ? 2.999 -4.572 -2.195 1.00 93.19 180 GLU A C 1
ATOM 1420 O O . GLU A 1 180 ? 2.293 -5.502 -1.805 1.00 93.19 180 GLU A O 1
ATOM 1425 N N . ASP A 1 181 ? 2.511 -3.366 -2.486 1.00 91.06 181 ASP A N 1
ATOM 1426 C CA . ASP A 1 181 ? 1.117 -2.959 -2.294 1.00 91.06 181 ASP A CA 1
ATOM 1427 C C . ASP A 1 181 ? 0.174 -3.822 -3.149 1.00 91.06 181 ASP A C 1
ATOM 1429 O O . ASP A 1 181 ? -0.804 -4.372 -2.650 1.00 91.06 181 ASP A O 1
ATOM 1433 N N . ALA A 1 182 ? 0.492 -4.053 -4.428 1.00 89.19 182 ALA A N 1
ATOM 1434 C CA . ALA A 1 182 ? -0.344 -4.869 -5.314 1.00 89.19 182 ALA A CA 1
ATOM 1435 C C . ALA A 1 182 ? -0.495 -6.331 -4.851 1.00 89.19 182 ALA A C 1
ATOM 1437 O O . ALA A 1 182 ? -1.513 -6.968 -5.146 1.00 89.19 182 ALA A O 1
ATOM 1438 N N . LEU A 1 183 ? 0.506 -6.864 -4.143 1.00 88.81 183 LEU A N 1
ATOM 1439 C CA . LEU A 1 183 ? 0.491 -8.209 -3.567 1.00 88.81 183 LEU A CA 1
ATOM 1440 C C . LEU A 1 183 ? -0.195 -8.245 -2.186 1.00 88.81 183 LEU A C 1
ATOM 1442 O O . LEU A 1 183 ? -0.890 -9.217 -1.856 1.00 88.81 183 LEU A O 1
ATOM 1446 N N . ALA A 1 184 ? 0.001 -7.204 -1.375 1.00 85.88 184 ALA A N 1
ATOM 1447 C CA . ALA A 1 184 ? -0.414 -7.167 0.023 1.00 85.88 184 ALA A CA 1
ATOM 1448 C C . ALA A 1 184 ? -1.811 -6.551 0.254 1.00 85.88 184 ALA A C 1
ATOM 1450 O O . ALA A 1 184 ? -2.558 -7.095 1.070 1.00 85.88 184 ALA A O 1
ATOM 1451 N N . ASP A 1 185 ? -2.212 -5.528 -0.511 1.00 79.19 185 ASP A N 1
ATOM 1452 C CA . ASP A 1 185 ? -3.444 -4.731 -0.331 1.00 79.19 185 ASP A CA 1
ATOM 1453 C C . ASP A 1 185 ? -4.719 -5.372 -0.921 1.00 79.19 185 ASP A C 1
ATOM 1455 O O . ASP A 1 185 ? -5.717 -4.687 -1.151 1.00 79.19 185 ASP A O 1
ATOM 1459 N N . ARG A 1 186 ? -4.745 -6.691 -1.162 1.00 64.31 186 ARG A N 1
ATOM 1460 C CA . ARG A 1 186 ? -5.973 -7.414 -1.558 1.00 64.31 186 ARG A CA 1
ATOM 1461 C C . ARG A 1 186 ? -6.577 -8.194 -0.380 1.00 64.31 186 ARG A C 1
ATOM 1463 O O . ARG A 1 186 ? -6.223 -9.355 -0.182 1.00 64.31 186 ARG A O 1
ATOM 1470 N N . PRO A 1 187 ? -7.492 -7.586 0.401 1.00 51.06 187 PRO A N 1
ATOM 1471 C CA . PRO A 1 187 ? -8.088 -8.192 1.595 1.00 51.06 187 PRO A CA 1
ATOM 1472 C C . PRO A 1 187 ? -9.314 -9.084 1.334 1.00 51.06 187 PRO A C 1
ATOM 1474 O O . PRO A 1 187 ? -9.817 -9.688 2.277 1.00 51.06 187 PRO A O 1
ATOM 1477 N N . GLU A 1 188 ? -9.794 -9.215 0.094 1.00 46.72 188 GLU A N 1
ATOM 1478 C CA . GLU A 1 188 ? -10.977 -10.033 -0.260 1.00 46.72 188 GLU A CA 1
ATOM 1479 C C . GLU A 1 188 ? -10.772 -11.549 -0.070 1.00 46.72 188 GLU A C 1
ATOM 1481 O O . GLU A 1 188 ? -11.699 -12.322 -0.272 1.00 46.72 188 GLU A O 1
ATOM 1486 N N . ALA A 1 189 ? -9.577 -11.974 0.344 1.00 41.19 189 ALA A N 1
ATOM 1487 C CA . ALA A 1 189 ? -9.200 -13.373 0.526 1.00 41.19 189 ALA A CA 1
ATOM 1488 C C . ALA A 1 189 ? -8.831 -13.714 1.988 1.00 41.19 189 ALA A C 1
ATOM 1490 O O . ALA A 1 189 ? -8.055 -14.628 2.261 1.00 41.19 189 ALA A O 1
ATOM 1491 N N . LEU A 1 190 ? -9.356 -12.944 2.950 1.00 50.88 190 LEU A N 1
ATOM 1492 C CA . LEU A 1 190 ? -9.281 -13.292 4.377 1.00 50.88 190 LEU A CA 1
ATOM 1493 C C . LEU A 1 190 ? -10.386 -14.260 4.825 1.00 50.88 190 LEU A C 1
ATOM 1495 O O . LEU A 1 190 ? -10.299 -14.770 5.940 1.00 50.88 190 LEU A O 1
ATOM 1499 N N . ASP A 1 191 ? -11.335 -14.565 3.938 1.00 46.97 191 ASP A N 1
ATOM 1500 C CA . ASP A 1 191 ? -12.193 -15.741 4.017 1.00 46.97 191 ASP A CA 1
ATOM 1501 C C . ASP A 1 191 ? -11.813 -16.677 2.848 1.00 46.97 191 ASP A C 1
ATOM 1503 O O . ASP A 1 191 ? -12.064 -16.388 1.683 1.00 46.97 191 ASP A O 1
ATOM 1507 N N . ASP A 1 192 ? -11.123 -17.765 3.189 1.00 45.97 192 ASP A N 1
ATOM 1508 C CA . ASP A 1 192 ? -10.960 -19.010 2.417 1.00 45.97 192 ASP A CA 1
ATOM 1509 C C . ASP A 1 192 ? -10.241 -19.020 1.050 1.00 45.97 192 ASP A C 1
ATOM 1511 O O . ASP A 1 192 ? -10.367 -19.987 0.311 1.00 45.97 192 ASP A O 1
ATOM 1515 N N . ASP A 1 193 ? -9.392 -18.038 0.730 1.00 43.59 193 ASP A N 1
ATOM 1516 C CA . ASP A 1 193 ? -8.400 -18.228 -0.342 1.00 43.59 193 ASP A CA 1
ATOM 1517 C C . ASP A 1 193 ? -7.071 -17.552 0.006 1.00 43.59 193 ASP A C 1
ATOM 1519 O O . ASP A 1 193 ? -6.778 -16.405 -0.335 1.00 43.59 193 ASP A O 1
ATOM 1523 N N . GLN A 1 194 ? -6.209 -18.310 0.680 1.00 52.25 194 GLN A N 1
ATOM 1524 C CA . GLN A 1 194 ? -4.776 -18.046 0.735 1.00 52.25 194 GLN A CA 1
ATOM 1525 C C . GLN A 1 194 ? -4.194 -18.098 -0.686 1.00 52.25 194 GLN A C 1
ATOM 1527 O O . GLN A 1 194 ? -3.515 -19.054 -1.055 1.00 52.25 194 GLN A O 1
ATOM 1532 N N . ARG A 1 195 ? -4.427 -17.075 -1.515 1.00 60.47 195 ARG A N 1
ATOM 1533 C CA . ARG A 1 195 ? -3.621 -16.910 -2.722 1.00 60.47 195 ARG A CA 1
ATOM 1534 C C . ARG A 1 195 ? -2.213 -16.591 -2.259 1.00 60.47 195 ARG A C 1
ATOM 1536 O O . ARG A 1 195 ? -1.924 -15.475 -1.819 1.00 60.47 195 ARG A O 1
ATOM 1543 N N . ASP A 1 196 ? -1.392 -17.629 -2.303 1.00 82.19 196 ASP A N 1
ATOM 1544 C CA . ASP A 1 196 ? 0.047 -17.586 -2.137 1.00 82.19 196 ASP A CA 1
ATOM 1545 C C . ASP A 1 196 ? 0.608 -16.378 -2.904 1.00 82.19 196 ASP A C 1
ATOM 1547 O O . ASP A 1 196 ? 0.307 -16.158 -4.084 1.00 82.19 196 ASP A O 1
ATOM 1551 N N . LEU A 1 197 ? 1.385 -15.553 -2.196 1.00 87.00 197 LEU A N 1
ATOM 1552 C CA . LEU A 1 197 ? 1.971 -14.332 -2.745 1.00 87.00 197 LEU A CA 1
ATOM 1553 C C . LEU A 1 197 ? 2.842 -14.642 -3.967 1.00 87.00 197 LEU A C 1
ATOM 1555 O O . LEU A 1 197 ? 2.905 -13.831 -4.890 1.00 87.00 197 LEU A O 1
ATOM 1559 N N . SER A 1 198 ? 3.452 -15.829 -4.007 1.00 87.69 198 SER A N 1
ATOM 1560 C CA . SER A 1 198 ? 4.272 -16.287 -5.131 1.00 87.69 198 SER A CA 1
ATOM 1561 C C . SER A 1 198 ? 3.422 -16.513 -6.384 1.00 87.69 198 SER A C 1
ATOM 1563 O O . SER A 1 198 ? 3.787 -16.073 -7.472 1.00 87.69 198 SER A O 1
ATOM 1565 N N . THR A 1 199 ? 2.241 -17.116 -6.234 1.00 87.06 199 THR A N 1
ATOM 1566 C CA . THR A 1 199 ? 1.257 -17.269 -7.317 1.00 87.06 199 THR A CA 1
ATOM 1567 C C . THR A 1 199 ? 0.772 -15.912 -7.837 1.00 87.06 199 THR A C 1
ATOM 1569 O O . THR A 1 199 ? 0.732 -15.688 -9.049 1.00 87.06 199 THR A O 1
ATOM 1572 N N . LEU A 1 200 ? 0.441 -14.973 -6.941 1.00 87.94 200 LEU A N 1
ATOM 1573 C CA . LEU A 1 200 ? 0.035 -13.615 -7.335 1.00 87.94 200 LEU A CA 1
ATOM 1574 C C . LEU A 1 200 ? 1.146 -12.883 -8.095 1.00 87.94 200 LEU A C 1
ATOM 1576 O O . LEU A 1 200 ? 0.879 -12.227 -9.105 1.00 87.94 200 LEU A O 1
ATOM 1580 N N . LEU A 1 201 ? 2.388 -13.032 -7.640 1.00 91.38 201 LEU A N 1
ATOM 1581 C CA . LEU A 1 201 ? 3.555 -12.480 -8.310 1.00 91.38 201 LEU A CA 1
ATOM 1582 C C . LEU A 1 201 ? 3.774 -13.114 -9.689 1.00 91.38 201 LEU A C 1
ATOM 1584 O O . LEU A 1 201 ? 4.022 -12.390 -10.648 1.00 91.38 201 LEU A O 1
ATOM 1588 N N . GLY A 1 202 ? 3.609 -14.432 -9.819 1.00 91.19 202 GLY A N 1
ATOM 1589 C CA . GLY A 1 202 ? 3.690 -15.128 -11.105 1.00 91.19 202 GLY A CA 1
ATOM 1590 C C . GLY A 1 202 ? 2.680 -14.597 -12.126 1.00 91.19 202 GLY A C 1
ATOM 1591 O O . GLY A 1 202 ? 3.038 -14.339 -13.274 1.00 91.19 202 GLY A O 1
ATOM 1592 N N . ILE A 1 203 ? 1.439 -14.339 -11.697 1.00 91.00 203 ILE A N 1
ATOM 1593 C CA . ILE A 1 203 ? 0.409 -13.719 -12.547 1.00 91.00 203 ILE A CA 1
ATOM 1594 C C . ILE A 1 203 ? 0.822 -12.304 -12.966 1.00 91.00 203 ILE A C 1
ATOM 1596 O O . ILE A 1 203 ? 0.631 -11.925 -14.122 1.00 91.00 203 ILE A O 1
ATOM 1600 N N . LEU A 1 204 ? 1.364 -11.510 -12.039 1.00 92.75 204 LEU A N 1
ATOM 1601 C CA . LEU A 1 204 ? 1.824 -10.157 -12.343 1.00 92.75 204 LEU A CA 1
ATOM 1602 C C . LEU A 1 204 ? 2.963 -10.168 -13.370 1.00 92.75 204 LEU A C 1
ATOM 1604 O O . LEU A 1 204 ? 2.912 -9.404 -14.330 1.00 92.75 204 LEU A O 1
ATOM 1608 N N . ILE A 1 205 ? 3.958 -11.038 -13.188 1.00 94.06 205 ILE A N 1
ATOM 1609 C CA . ILE A 1 205 ? 5.096 -11.173 -14.105 1.00 94.06 205 ILE A CA 1
ATOM 1610 C C . ILE A 1 205 ? 4.609 -11.587 -15.494 1.00 94.06 205 ILE A C 1
ATOM 1612 O O . ILE A 1 205 ? 4.930 -10.913 -16.467 1.00 94.06 205 ILE A O 1
ATOM 1616 N N . ALA A 1 206 ? 3.756 -12.612 -15.586 1.00 94.44 206 ALA A N 1
ATOM 1617 C CA . ALA A 1 206 ? 3.217 -13.070 -16.865 1.00 94.44 206 ALA A CA 1
ATOM 1618 C C . ALA A 1 206 ? 2.479 -11.949 -17.619 1.00 94.44 206 ALA A C 1
ATOM 1620 O O . ALA A 1 206 ? 2.702 -11.748 -18.811 1.00 94.44 206 ALA A O 1
ATOM 1621 N N . LYS A 1 207 ? 1.656 -11.162 -16.913 1.00 95.19 207 LYS A N 1
ATOM 1622 C CA . LYS A 1 207 ? 0.977 -9.995 -17.499 1.00 95.19 207 LYS A CA 1
ATOM 1623 C C . LYS A 1 207 ? 1.950 -8.899 -17.918 1.00 95.19 207 LYS A C 1
ATOM 1625 O O . LYS A 1 207 ? 1.728 -8.246 -18.934 1.00 95.19 207 LYS A O 1
ATOM 1630 N N . ALA A 1 208 ? 2.997 -8.662 -17.129 1.00 95.75 208 ALA A N 1
ATOM 1631 C CA . ALA A 1 208 ? 4.020 -7.676 -17.456 1.00 95.75 208 ALA A CA 1
ATOM 1632 C C . ALA A 1 208 ? 4.756 -8.066 -18.737 1.00 95.75 208 ALA A C 1
ATOM 1634 O O . ALA A 1 208 ? 4.931 -7.216 -19.606 1.00 95.75 208 ALA A O 1
ATOM 1635 N N . ASP A 1 209 ? 5.119 -9.336 -18.886 1.00 96.25 209 ASP A N 1
ATOM 1636 C CA . ASP A 1 209 ? 5.797 -9.843 -20.077 1.00 96.25 209 ASP A CA 1
ATOM 1637 C C . ASP A 1 209 ? 4.895 -9.818 -21.316 1.00 96.25 209 ASP A C 1
ATOM 1639 O O . ASP A 1 209 ? 5.364 -9.465 -22.398 1.00 96.25 209 ASP A O 1
ATOM 1643 N N . GLU A 1 210 ? 3.597 -10.094 -21.156 1.00 97.50 210 GLU A N 1
ATOM 1644 C CA . GLU A 1 210 ? 2.603 -10.007 -22.233 1.00 97.50 210 GLU A CA 1
ATOM 1645 C C . GLU A 1 210 ? 2.490 -8.585 -22.806 1.00 97.50 210 GLU A C 1
ATOM 1647 O O . GLU A 1 210 ? 2.565 -8.391 -24.021 1.00 97.50 210 GLU A O 1
ATOM 1652 N N . VAL A 1 211 ? 2.348 -7.567 -21.948 1.00 97.31 211 VAL A N 1
ATOM 1653 C CA . VAL A 1 211 ? 2.138 -6.179 -22.405 1.00 97.31 211 VAL A CA 1
ATOM 1654 C C . VAL A 1 211 ? 3.439 -5.448 -22.743 1.00 97.31 211 VAL A C 1
ATOM 1656 O O . VAL A 1 211 ? 3.410 -4.440 -23.457 1.00 97.31 211 VAL A O 1
ATOM 1659 N N . ARG A 1 212 ? 4.590 -5.925 -22.244 1.00 96.94 212 ARG A N 1
ATOM 1660 C CA . ARG A 1 212 ? 5.890 -5.244 -22.365 1.00 96.94 212 ARG A CA 1
ATOM 1661 C C . ARG A 1 212 ? 6.213 -4.833 -23.808 1.00 96.94 212 ARG A C 1
ATOM 1663 O O . ARG A 1 212 ? 6.488 -3.650 -24.001 1.00 96.94 212 ARG A O 1
ATOM 1670 N N . PRO A 1 213 ? 6.152 -5.701 -24.837 1.00 97.62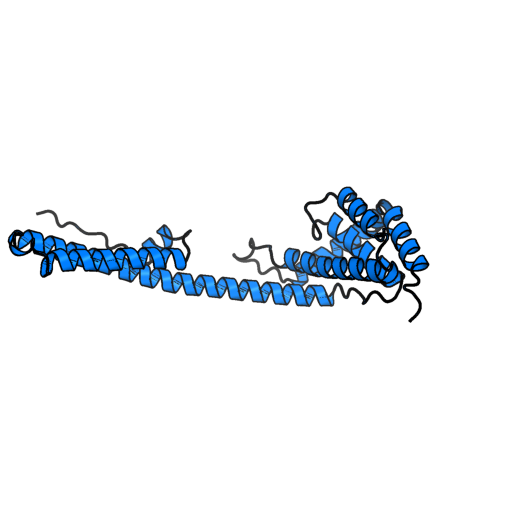 213 PRO A N 1
ATOM 1671 C CA . PRO A 1 213 ? 6.528 -5.308 -26.197 1.00 97.62 213 PRO A CA 1
ATOM 1672 C C . PRO A 1 213 ? 5.691 -4.143 -26.739 1.00 97.62 213 PRO A C 1
ATOM 1674 O O . PRO A 1 213 ? 6.232 -3.214 -27.341 1.00 97.62 213 PRO A O 1
ATOM 1677 N N . GLN A 1 214 ? 4.378 -4.164 -26.494 1.00 97.25 214 GLN A N 1
ATOM 1678 C CA . GLN A 1 214 ? 3.467 -3.117 -26.950 1.00 97.25 214 GLN A CA 1
ATOM 1679 C C . GLN A 1 214 ? 3.722 -1.798 -26.218 1.00 97.25 214 GLN A C 1
ATOM 1681 O O . GLN A 1 214 ? 3.849 -0.759 -26.867 1.00 97.25 214 GLN A O 1
ATOM 1686 N N . VAL A 1 215 ? 3.829 -1.838 -24.886 1.00 96.19 215 VAL A N 1
ATOM 1687 C CA . VAL A 1 215 ? 4.052 -0.640 -24.064 1.00 96.19 215 VAL A CA 1
ATOM 1688 C C . VAL A 1 215 ? 5.384 0.015 -24.419 1.00 96.19 215 VAL A C 1
ATOM 1690 O O . VAL A 1 215 ? 5.432 1.223 -24.635 1.00 96.19 215 VAL A O 1
ATOM 1693 N N . LEU A 1 216 ? 6.462 -0.766 -24.538 1.00 96.00 216 LEU A N 1
ATOM 1694 C CA . LEU A 1 216 ? 7.779 -0.216 -24.866 1.00 96.00 216 LEU A CA 1
ATOM 1695 C C . LEU A 1 216 ? 7.823 0.371 -26.281 1.00 96.00 216 LEU A C 1
ATOM 1697 O O . LEU A 1 216 ? 8.468 1.394 -26.485 1.00 96.00 216 LEU A O 1
ATOM 1701 N N . LYS A 1 217 ? 7.095 -0.219 -27.240 1.00 96.94 217 LYS A N 1
ATOM 1702 C CA . LYS A 1 217 ? 6.948 0.352 -28.586 1.00 96.94 217 LYS A CA 1
ATOM 1703 C C . LYS A 1 217 ? 6.187 1.680 -28.564 1.00 96.94 217 LYS A C 1
ATOM 1705 O O . LYS A 1 217 ? 6.585 2.615 -29.247 1.00 96.94 217 LYS A O 1
ATOM 1710 N N . GLN A 1 218 ? 5.098 1.764 -27.801 1.00 95.75 218 GLN A N 1
ATOM 1711 C CA . GLN A 1 218 ? 4.298 2.989 -27.684 1.00 95.75 218 GLN A CA 1
ATOM 1712 C C . GLN A 1 218 ? 5.055 4.117 -26.973 1.00 95.75 218 GLN A C 1
ATOM 1714 O O . GLN A 1 218 ? 4.848 5.281 -27.287 1.00 95.75 218 GLN A O 1
ATOM 1719 N N . GLN A 1 219 ? 5.939 3.772 -26.036 1.00 96.19 219 GLN A N 1
ATOM 1720 C CA . GLN A 1 219 ? 6.677 4.724 -25.204 1.00 96.19 219 GLN A CA 1
ATOM 1721 C C . GLN A 1 219 ? 8.152 4.864 -25.623 1.00 96.19 219 GLN A C 1
ATOM 1723 O O . GLN A 1 219 ? 8.998 5.241 -24.807 1.00 96.19 219 GLN A O 1
ATOM 1728 N N . ALA A 1 220 ? 8.469 4.564 -26.889 1.00 96.50 220 ALA A N 1
ATOM 1729 C CA . ALA A 1 220 ? 9.835 4.562 -27.414 1.00 96.50 220 ALA A CA 1
ATOM 1730 C C . ALA A 1 220 ? 10.538 5.918 -27.232 1.00 96.50 220 ALA A C 1
ATOM 1732 O O . ALA A 1 220 ? 11.655 5.955 -26.724 1.00 96.50 220 ALA A O 1
ATOM 1733 N N . GLU A 1 221 ? 9.853 7.032 -27.510 1.00 96.62 221 GLU A N 1
ATOM 1734 C CA . GLU A 1 221 ? 10.413 8.385 -27.359 1.00 96.62 221 GLU A CA 1
ATOM 1735 C C . GLU A 1 221 ? 10.856 8.691 -25.919 1.00 96.62 221 GLU A C 1
ATOM 1737 O O . GLU A 1 221 ? 11.870 9.353 -25.684 1.00 96.62 221 GLU A O 1
ATOM 1742 N N . VAL A 1 222 ? 10.115 8.194 -24.921 1.00 96.69 222 VAL A N 1
ATOM 1743 C CA . VAL A 1 222 ? 10.480 8.365 -23.508 1.00 96.69 222 VAL A CA 1
ATOM 1744 C C . VAL A 1 222 ? 11.752 7.585 -23.197 1.00 96.69 222 VAL A C 1
ATOM 1746 O O . VAL A 1 222 ? 12.644 8.109 -22.529 1.00 96.69 222 VAL A O 1
ATOM 1749 N N . ILE A 1 223 ? 11.845 6.349 -23.690 1.00 96.62 223 ILE A N 1
ATOM 1750 C CA . ILE A 1 223 ? 12.996 5.464 -23.490 1.00 96.62 223 ILE A CA 1
ATOM 1751 C C . ILE A 1 223 ? 14.240 6.047 -24.169 1.00 96.62 223 ILE A C 1
ATOM 1753 O O . ILE A 1 223 ? 15.295 6.125 -23.540 1.00 96.62 223 ILE A O 1
ATOM 1757 N N . GLU A 1 224 ? 14.119 6.502 -25.414 1.00 96.81 224 GLU A N 1
ATOM 1758 C CA . GLU A 1 224 ? 15.199 7.135 -26.176 1.00 96.81 224 GLU A CA 1
ATOM 1759 C C . GLU A 1 224 ? 15.675 8.426 -25.502 1.00 96.81 224 GLU A C 1
ATOM 1761 O O . GLU A 1 224 ? 16.875 8.606 -25.299 1.00 96.81 224 GLU A O 1
ATOM 1766 N N . GLY A 1 225 ? 14.749 9.276 -25.046 1.00 96.31 225 GLY A N 1
ATOM 1767 C CA . GLY A 1 225 ? 15.088 10.509 -24.335 1.00 96.31 225 GLY A CA 1
ATOM 1768 C C . GLY A 1 225 ? 15.831 10.269 -23.016 1.00 96.31 225 GLY A C 1
ATOM 1769 O O . GLY A 1 225 ? 16.756 11.008 -22.686 1.00 96.31 225 GLY A O 1
ATOM 1770 N N . TRP A 1 226 ? 15.462 9.231 -22.259 1.00 95.75 226 TRP A N 1
ATOM 1771 C CA . TRP A 1 226 ? 16.210 8.830 -21.060 1.00 95.75 226 TRP A CA 1
ATOM 1772 C C . TRP A 1 226 ? 17.560 8.197 -21.394 1.00 95.75 226 TRP A C 1
ATOM 1774 O O . TRP A 1 226 ? 18.530 8.452 -20.685 1.00 95.75 226 TRP A O 1
ATOM 1784 N N . THR A 1 227 ? 17.639 7.415 -22.472 1.00 95.56 227 THR A N 1
ATOM 1785 C CA . THR A 1 227 ? 18.898 6.824 -22.946 1.00 95.56 227 THR A CA 1
ATOM 1786 C C . THR A 1 227 ? 19.903 7.925 -23.282 1.00 95.56 227 THR A C 1
ATOM 1788 O O . THR A 1 227 ? 20.998 7.932 -22.728 1.00 95.56 227 THR A O 1
ATOM 1791 N N . ALA A 1 228 ? 19.499 8.910 -24.092 1.00 94.75 228 ALA A N 1
ATOM 1792 C CA . ALA A 1 228 ? 20.336 10.054 -24.451 1.00 94.75 228 ALA A CA 1
ATOM 1793 C C . ALA A 1 228 ? 20.781 10.852 -23.216 1.00 94.75 228 ALA A C 1
ATOM 1795 O O . ALA A 1 228 ? 21.974 11.076 -23.032 1.00 94.75 228 ALA A O 1
ATOM 1796 N N . ALA A 1 229 ? 19.849 11.192 -22.317 1.00 92.88 229 ALA A N 1
ATOM 1797 C CA . ALA A 1 229 ? 20.166 11.960 -21.112 1.00 92.88 229 ALA A CA 1
ATOM 1798 C C . ALA A 1 229 ? 21.179 11.244 -20.199 1.00 92.88 229 ALA A C 1
ATOM 1800 O O . ALA A 1 229 ? 22.059 11.883 -19.625 1.00 92.88 229 ALA A O 1
ATOM 1801 N N . LEU A 1 230 ? 21.071 9.918 -20.058 1.00 92.44 230 LEU A N 1
ATOM 1802 C CA . LEU A 1 230 ? 22.002 9.122 -19.253 1.00 92.44 230 LEU A CA 1
ATOM 1803 C C . LEU A 1 230 ? 23.379 8.988 -19.916 1.00 92.44 230 LEU A C 1
ATOM 1805 O O . LEU A 1 230 ? 24.391 9.053 -19.214 1.00 92.44 230 LEU A O 1
ATOM 1809 N N . SER A 1 231 ? 23.423 8.829 -21.242 1.00 91.38 231 SER A N 1
ATOM 1810 C CA . SER A 1 231 ? 24.670 8.793 -22.012 1.00 91.38 231 SER A CA 1
ATOM 1811 C C . SER A 1 231 ? 25.411 10.131 -21.959 1.00 91.38 231 SER A C 1
ATOM 1813 O O . SER A 1 231 ? 26.604 10.153 -21.666 1.00 91.38 231 SER A O 1
ATOM 1815 N N . GLU A 1 232 ? 24.708 11.245 -22.174 1.00 90.44 232 GLU A N 1
ATOM 1816 C CA . GLU A 1 232 ? 25.274 12.601 -22.111 1.00 90.44 232 GLU A CA 1
ATOM 1817 C C . GLU A 1 232 ? 25.795 12.946 -20.714 1.00 90.44 232 GLU A C 1
ATOM 1819 O O . GLU A 1 232 ? 26.852 13.557 -20.571 1.00 90.44 232 GLU A O 1
ATOM 1824 N N . ALA A 1 233 ? 25.083 12.517 -19.670 1.00 86.62 233 ALA A N 1
ATOM 1825 C CA . ALA A 1 233 ? 25.484 12.736 -18.286 1.00 86.62 233 ALA A CA 1
ATOM 1826 C C . ALA A 1 233 ? 26.676 11.867 -17.840 1.00 86.62 233 ALA A C 1
ATOM 1828 O O . ALA A 1 233 ? 27.093 11.964 -16.685 1.00 86.62 233 ALA A O 1
ATOM 1829 N N . GLY A 1 234 ? 27.211 11.002 -18.710 1.00 77.81 234 GLY A N 1
ATOM 1830 C CA . GLY A 1 234 ? 28.371 10.171 -18.399 1.00 77.81 234 GLY A CA 1
ATOM 1831 C C . GLY A 1 234 ? 28.111 9.168 -17.276 1.00 77.81 234 GLY A C 1
ATOM 1832 O O . GLY A 1 234 ? 29.030 8.823 -16.538 1.00 77.81 234 GLY A O 1
ATOM 1833 N N . VAL A 1 235 ? 26.878 8.663 -17.135 1.00 67.25 235 VAL A N 1
ATOM 1834 C CA . VAL A 1 235 ? 26.502 7.667 -16.105 1.00 67.25 235 VAL A CA 1
ATOM 1835 C C . VAL A 1 235 ? 27.136 6.283 -16.384 1.00 67.25 235 VAL A C 1
ATOM 1837 O O . VAL A 1 235 ? 26.678 5.283 -15.856 1.00 67.25 235 VAL A O 1
ATOM 1840 N N . ALA A 1 236 ? 28.187 6.209 -17.207 1.00 51.97 236 ALA A N 1
ATOM 1841 C CA . ALA A 1 236 ? 28.737 4.982 -17.779 1.00 51.97 236 ALA A CA 1
ATOM 1842 C C . ALA A 1 236 ? 30.214 4.681 -17.449 1.00 51.97 236 ALA A C 1
ATOM 1844 O O . ALA A 1 236 ? 30.688 3.644 -17.888 1.00 51.97 236 ALA A O 1
ATOM 1845 N N . ASN A 1 237 ? 30.949 5.519 -16.708 1.00 40.25 237 ASN A N 1
ATOM 1846 C CA . ASN A 1 237 ? 32.386 5.286 -16.477 1.00 40.25 237 ASN A CA 1
ATOM 1847 C C . ASN A 1 237 ? 32.788 5.391 -14.996 1.00 40.25 237 ASN A C 1
ATOM 1849 O O . ASN A 1 237 ? 33.438 6.361 -14.619 1.00 40.25 237 ASN A O 1
ATOM 1853 N N . ASP A 1 238 ? 32.410 4.396 -14.193 1.00 37.59 238 ASP A N 1
ATOM 1854 C CA . ASP A 1 238 ? 33.174 3.933 -13.019 1.00 37.59 238 ASP A CA 1
ATOM 1855 C C . ASP A 1 238 ? 32.955 2.423 -12.824 1.00 37.59 238 ASP A C 1
ATOM 1857 O O . ASP A 1 238 ? 31.775 1.995 -12.790 1.00 37.59 238 ASP A O 1
#

Secondary structure (DSSP, 8-state):
----------HHHHHHHTTTS-HHHHHHHHHHHHHHHHHHHHHHHTSGGGGTS-HHHHHHHHHHHHHHHHHHHHHHHHHHHHHHHHHHHHHHHHHHHHHHHHHHHHH--PPPS-SHHHHHHHHHHHHHHHHTTSSSTTS-HHHHHHHHHHHTS--TTS-HHHHHHHHHHHHHHHHHHHHHHHHHS-GGGTTT----HHHHHHHHHHHHHHHHHHHHHHTHHHHHHHHHHHHHTTTT--

Foldseek 3Di:
DDPPPPPQQALVNVCVVCVPPALVRLVVLLVVLVVQLVVLLCCLPPDPCVVVDDPVVSVVSNVVSVSSVSVSVSSVVSSVVRVVVVVVVVVVLVVLLVVQLVVLCVVCVQDQLLALVSLLVLVLLLLLCCCVCLFPNVDDSVRVLVVLLVQQDDDPPDQNQVSSSVVSVVSSVRSSVSSSCQLRVDPPPPPPDPPDSVNVVVVVVVSSVVCSVVSCVVSVVSSVSSSVSCVVSVSHDD

Radius of gyration: 30.97 Å; chains: 1; bounding box: 79×44×82 Å

pLDDT: mean 84.48, std 14.33, range [30.28, 97.62]

Sequence (238 aa):
MAKSSSRSITTDQVLDAAKYLSSQDLRSMQSRLTTTGKELSKLAETSSLNRLLSNEEKAVLQRAAGVVNTVNARIAHAKEKKQRDEKRREAAFKARHAEARKLALQHFPLPPVNSVEQGVEVIRVALVLNHLKVLHYFYSTDEFAAKISRARHTPANRDVASHLRRELRFLASKILQGVEDALADRPEALDDDQRDLSTLLGILIAKADEVRPQVLKQQAEVIEGWTAALSEAGVAND